Protein AF-A0AAW1PRK7-F1 (afdb_monomer_lite)

Organism: NCBI:txid706552

Radius of gyration: 29.41 Å; chains: 1; bounding box: 76×99×64 Å

pLDDT: mean 72.57, std 21.85, range [32.75, 97.44]

Sequence (236 aa):
MSVPDSSTTAESPCSPSAYTSQPATDTATNQDTVPRRQTRLQKRLLDSLGTSTSSGTAPAAKQSKRVPRGTDTLQLSLVLHWHSNTGKVQVEQVQLKPIRDLTQLQGLSRKLVERAFPPSDRPEYLTSDAFCKYTPTREVMSLPNDLICTHFRLILTTEDGWEYAILERHIAGPPSDDQHNMLVTLIEFESTALMIGHLGVRISMVLYPLVSVSKVFLEDVAQRLKSDPEGFRGIL

Structure (mmCIF, N/CA/C/O backbone):
data_AF-A0AAW1PRK7-F1
#
_entry.id   AF-A0AAW1PRK7-F1
#
loop_
_atom_site.group_PDB
_atom_site.id
_atom_site.type_symbol
_atom_site.label_atom_id
_atom_site.label_alt_id
_atom_site.label_comp_id
_atom_site.label_asym_id
_atom_site.label_entity_id
_atom_site.label_seq_id
_atom_site.pdbx_PDB_ins_code
_atom_site.Cartn_x
_atom_site.Cartn_y
_atom_site.Cartn_z
_atom_site.occupancy
_atom_site.B_iso_or_equiv
_atom_site.auth_seq_id
_atom_site.auth_comp_id
_atom_site.auth_asym_id
_atom_site.auth_atom_id
_atom_site.pdbx_PDB_model_num
ATOM 1 N N . MET A 1 1 ? 41.848 -52.555 5.048 1.00 50.19 1 MET A N 1
ATOM 2 C CA . MET A 1 1 ? 42.085 -52.555 3.591 1.00 50.19 1 MET A CA 1
ATOM 3 C C . MET A 1 1 ? 42.629 -51.191 3.222 1.00 50.19 1 MET A C 1
ATOM 5 O O . MET A 1 1 ? 42.101 -50.193 3.689 1.00 50.19 1 MET A O 1
ATOM 9 N N . SER A 1 2 ? 43.752 -51.201 2.520 1.00 42.00 2 SER A N 1
ATOM 10 C CA . SER A 1 2 ? 44.686 -50.096 2.303 1.00 42.00 2 SER A CA 1
ATOM 11 C C . SER A 1 2 ? 44.380 -49.345 0.992 1.00 42.00 2 SER A C 1
ATOM 13 O O . SER A 1 2 ? 44.079 -50.034 0.027 1.00 42.00 2 SER A O 1
ATOM 15 N N . VAL A 1 3 ? 44.455 -47.993 1.029 1.00 51.50 3 VAL A N 1
ATOM 16 C CA . VAL A 1 3 ? 44.998 -46.960 0.074 1.00 51.50 3 VAL A CA 1
ATOM 17 C C . VAL A 1 3 ? 44.785 -47.222 -1.455 1.00 51.50 3 VAL A C 1
ATOM 19 O O . VAL A 1 3 ? 45.020 -48.354 -1.865 1.00 51.50 3 VAL A O 1
ATOM 22 N N . PRO A 1 4 ? 44.458 -46.237 -2.348 1.00 62.78 4 PRO A N 1
ATOM 23 C CA . PRO A 1 4 ? 45.109 -44.924 -2.351 1.00 62.78 4 PRO A CA 1
ATOM 24 C C . PRO A 1 4 ? 44.386 -43.651 -2.833 1.00 62.78 4 PR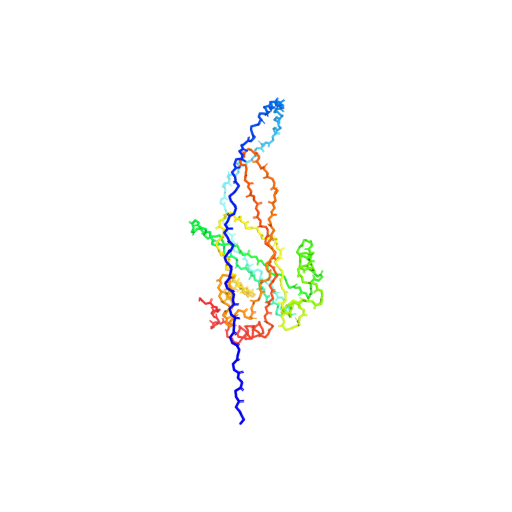O A C 1
ATOM 26 O O . PRO A 1 4 ? 43.324 -43.655 -3.449 1.00 62.78 4 PRO A O 1
ATOM 29 N N . ASP A 1 5 ? 45.103 -42.566 -2.520 1.00 51.66 5 ASP A N 1
ATOM 30 C CA . ASP A 1 5 ? 45.077 -41.199 -3.034 1.00 51.66 5 ASP A CA 1
ATOM 31 C C . ASP A 1 5 ? 44.997 -41.071 -4.561 1.00 51.66 5 ASP A C 1
ATOM 33 O O . ASP A 1 5 ? 45.540 -41.881 -5.316 1.00 51.66 5 ASP A O 1
ATOM 37 N N . SER A 1 6 ? 44.430 -39.952 -5.016 1.00 58.88 6 SER A N 1
ATOM 38 C CA . SER A 1 6 ? 44.747 -39.342 -6.311 1.00 58.88 6 SER A CA 1
ATOM 39 C C . SER A 1 6 ? 44.560 -37.826 -6.234 1.00 58.88 6 SER A C 1
ATOM 41 O O . SER A 1 6 ? 43.449 -37.301 -6.255 1.00 58.88 6 SER A O 1
ATOM 43 N N . SER A 1 7 ? 45.687 -37.133 -6.119 1.00 57.59 7 SER A N 1
ATOM 44 C CA . SER A 1 7 ? 45.901 -35.729 -6.469 1.00 57.59 7 SER A CA 1
ATOM 45 C C . SER A 1 7 ? 46.017 -35.572 -7.995 1.00 57.59 7 SER A C 1
ATOM 47 O O . SER A 1 7 ? 46.423 -36.528 -8.649 1.00 57.59 7 SER A O 1
ATOM 49 N N . THR A 1 8 ? 45.674 -34.396 -8.554 1.00 53.53 8 THR A N 1
ATOM 50 C CA . THR A 1 8 ? 46.290 -33.685 -9.720 1.00 53.53 8 THR A CA 1
ATOM 51 C C . THR A 1 8 ? 45.376 -32.491 -10.096 1.00 53.53 8 THR A C 1
ATOM 53 O O . THR A 1 8 ? 44.218 -32.701 -10.435 1.00 53.53 8 THR A O 1
ATOM 56 N N . THR A 1 9 ? 45.712 -31.237 -9.763 1.00 49.00 9 THR A N 1
ATOM 57 C CA . THR A 1 9 ? 46.418 -30.201 -10.570 1.00 49.00 9 THR A CA 1
ATOM 58 C C . THR A 1 9 ? 45.692 -29.737 -11.844 1.00 49.00 9 THR A C 1
ATOM 60 O O . THR A 1 9 ? 45.553 -30.524 -12.770 1.00 49.00 9 THR A O 1
ATOM 63 N N . ALA A 1 10 ? 45.345 -28.442 -11.932 1.00 52.03 10 ALA A N 1
ATOM 64 C CA . ALA A 1 10 ? 45.581 -27.596 -13.118 1.00 52.03 10 ALA A CA 1
ATOM 65 C C . ALA A 1 10 ? 45.138 -26.139 -12.873 1.00 52.03 10 ALA A C 1
ATOM 67 O O . ALA A 1 10 ? 43.952 -25.817 -12.853 1.00 52.03 10 ALA A O 1
ATOM 68 N N . GLU A 1 11 ? 46.125 -25.258 -12.722 1.00 44.69 11 GLU A N 1
ATOM 69 C CA . GLU A 1 11 ? 46.005 -23.816 -12.927 1.00 44.69 11 GLU A CA 1
ATOM 70 C C . GLU A 1 11 ? 45.865 -23.492 -14.427 1.00 44.69 11 GLU A C 1
ATOM 72 O O . GLU A 1 11 ? 46.463 -24.148 -15.284 1.00 44.69 11 GLU A O 1
ATOM 77 N N . SER A 1 12 ? 45.140 -22.422 -14.755 1.00 56.78 12 SER A N 1
ATOM 78 C CA . SER A 1 12 ? 45.340 -21.675 -16.003 1.00 56.78 12 SER A CA 1
ATOM 79 C C . SER A 1 12 ? 44.800 -20.246 -15.872 1.00 56.78 12 SER A C 1
ATOM 81 O O . SER A 1 12 ? 43.597 -20.069 -15.674 1.00 56.78 12 SER A O 1
ATOM 83 N N . PRO A 1 13 ? 45.663 -19.219 -15.984 1.00 56.75 13 PRO A N 1
ATOM 84 C CA . PRO A 1 13 ? 45.258 -17.822 -16.008 1.00 56.75 13 PRO A CA 1
ATOM 85 C C . PRO A 1 13 ? 45.022 -17.354 -17.454 1.00 56.75 13 PRO A C 1
ATOM 87 O O . PRO A 1 13 ? 45.872 -17.534 -18.324 1.00 56.75 13 PRO A O 1
ATOM 90 N N . CYS A 1 14 ? 43.881 -16.713 -17.715 1.00 47.97 14 CYS A N 1
ATOM 91 C CA . CYS A 1 14 ? 43.651 -15.966 -18.953 1.00 47.97 14 CYS A CA 1
ATOM 92 C C . CYS A 1 14 ? 43.922 -14.475 -18.724 1.00 47.97 14 CYS A C 1
ATOM 94 O O . CYS A 1 14 ? 43.221 -13.803 -17.969 1.00 47.97 14 CYS A O 1
ATOM 96 N N . SER A 1 15 ? 44.960 -13.989 -19.399 1.00 57.84 15 SER A N 1
ATOM 97 C CA . SER A 1 15 ? 45.359 -12.585 -19.516 1.00 57.84 15 SER A CA 1
ATOM 98 C C . SER A 1 15 ? 44.452 -11.785 -20.473 1.00 57.84 15 SER A C 1
ATOM 100 O O . SER A 1 15 ? 43.721 -12.377 -21.271 1.00 57.84 15 SER A O 1
ATOM 102 N N . PRO A 1 16 ? 44.497 -10.437 -20.415 1.00 56.78 16 PRO A N 1
ATOM 103 C CA . PRO A 1 16 ? 43.504 -9.547 -21.012 1.00 56.78 16 PRO A CA 1
ATOM 104 C C . PRO A 1 16 ? 43.859 -9.142 -22.449 1.00 56.78 16 PRO A C 1
ATOM 106 O O . PRO A 1 16 ? 45.028 -8.974 -22.791 1.00 56.78 16 PRO A O 1
ATOM 109 N N . SER A 1 17 ? 42.840 -8.909 -23.280 1.00 56.75 17 SER A N 1
ATOM 110 C CA . SER A 1 17 ? 43.001 -8.266 -24.590 1.00 56.75 17 SER A CA 1
ATOM 111 C C . SER A 1 17 ? 42.563 -6.807 -24.523 1.00 56.75 17 SER A C 1
ATOM 113 O O . SER A 1 17 ? 41.398 -6.499 -24.281 1.00 56.75 17 SER A O 1
ATOM 115 N N . ALA A 1 18 ? 43.531 -5.921 -24.743 1.00 43.59 18 ALA A N 1
ATOM 116 C CA . ALA A 1 18 ? 43.337 -4.507 -25.004 1.00 43.59 18 ALA A CA 1
ATOM 117 C C . ALA A 1 18 ? 42.766 -4.306 -26.417 1.00 43.59 18 ALA A C 1
ATOM 119 O O . ALA A 1 18 ? 43.299 -4.860 -27.377 1.00 43.59 18 ALA A O 1
ATOM 120 N N . TYR A 1 19 ? 41.729 -3.476 -26.548 1.00 53.16 19 TYR A N 1
ATOM 121 C CA . TYR A 1 19 ? 41.346 -2.878 -27.825 1.00 53.16 19 TYR A CA 1
ATOM 122 C C . TYR A 1 19 ? 41.499 -1.362 -27.743 1.00 53.16 19 TYR A C 1
ATOM 124 O O . TYR A 1 19 ? 40.943 -0.689 -26.878 1.00 53.16 19 TYR A O 1
ATOM 132 N N . THR A 1 20 ? 42.319 -0.881 -28.665 1.00 47.22 20 THR A N 1
ATOM 133 C CA . THR A 1 20 ? 42.782 0.485 -28.868 1.00 47.22 20 THR A CA 1
ATOM 134 C C . THR A 1 20 ? 42.088 1.054 -30.108 1.00 47.22 20 THR A C 1
ATOM 136 O O . THR A 1 20 ? 41.936 0.329 -31.089 1.00 47.22 20 THR A O 1
ATOM 139 N N . SER A 1 21 ? 41.790 2.362 -30.064 1.00 41.59 21 SER A N 1
ATOM 140 C CA . SER A 1 21 ? 41.544 3.281 -31.200 1.00 41.59 21 SER A CA 1
ATOM 141 C C . SER A 1 21 ? 40.190 3.198 -31.924 1.00 41.59 21 SER A C 1
ATOM 143 O O . SER A 1 21 ? 39.688 2.115 -32.168 1.00 41.59 21 SER A O 1
ATOM 145 N N . GLN A 1 22 ? 39.547 4.273 -32.400 1.00 45.19 22 GLN A N 1
ATOM 146 C CA . GLN A 1 22 ? 39.704 5.742 -32.350 1.00 45.19 22 GLN A CA 1
ATOM 147 C C . GLN A 1 22 ? 38.417 6.365 -32.996 1.00 45.19 22 GLN A C 1
ATOM 149 O O . GLN A 1 22 ? 37.517 5.601 -33.348 1.00 45.19 22 GLN A O 1
ATOM 154 N N . PRO A 1 23 ? 38.253 7.706 -33.106 1.00 55.69 23 PRO A N 1
ATOM 155 C CA . PRO A 1 23 ? 36.949 8.376 -33.141 1.00 55.69 23 PRO A CA 1
ATOM 156 C C . PRO A 1 23 ? 36.381 8.598 -34.553 1.00 55.69 23 PRO A C 1
ATOM 158 O O . PRO A 1 23 ? 37.120 8.653 -35.531 1.00 55.69 23 PRO A O 1
ATOM 161 N N . ALA A 1 24 ? 35.068 8.838 -34.627 1.00 47.81 24 ALA A N 1
ATOM 162 C CA . ALA A 1 24 ? 34.405 9.397 -35.802 1.00 47.81 24 ALA A CA 1
ATOM 163 C C . ALA A 1 24 ? 33.806 10.773 -35.464 1.00 47.81 24 ALA A C 1
ATOM 165 O O . ALA A 1 24 ? 32.876 10.894 -34.667 1.00 47.81 24 ALA A O 1
ATOM 166 N N . THR A 1 25 ? 34.378 11.810 -36.067 1.00 50.38 25 THR A N 1
ATOM 167 C CA . THR A 1 25 ? 33.728 13.089 -36.374 1.00 50.38 25 THR A CA 1
ATOM 168 C C . THR A 1 25 ? 32.736 12.891 -37.517 1.00 50.38 25 THR A C 1
ATOM 170 O O . THR A 1 25 ? 33.078 12.192 -38.462 1.00 50.38 25 THR A O 1
ATOM 173 N N . ASP A 1 26 ? 31.554 13.517 -37.454 1.00 49.09 26 ASP A N 1
ATOM 174 C CA . ASP A 1 26 ? 31.075 14.397 -38.534 1.00 49.09 26 ASP A CA 1
ATOM 175 C C . ASP A 1 26 ? 29.766 15.140 -38.190 1.00 49.09 26 ASP A C 1
ATOM 177 O O . ASP A 1 26 ? 28.700 14.576 -37.960 1.00 49.09 26 ASP A O 1
ATOM 181 N N . THR A 1 27 ? 29.929 16.459 -38.126 1.00 43.56 27 THR A N 1
ATOM 182 C CA . THR A 1 27 ? 29.101 17.577 -38.602 1.00 43.56 27 THR A CA 1
ATOM 183 C C . THR A 1 27 ? 27.753 17.275 -39.282 1.00 43.56 27 THR A C 1
ATOM 185 O O . THR A 1 27 ? 27.720 16.690 -40.358 1.00 43.56 27 THR A O 1
ATOM 188 N N . ALA A 1 28 ? 26.666 17.874 -38.774 1.00 46.56 28 ALA A N 1
ATOM 189 C CA . ALA A 1 28 ? 25.598 18.445 -39.610 1.00 46.56 28 ALA A CA 1
ATOM 190 C C . ALA A 1 28 ? 24.746 19.457 -38.819 1.00 46.56 28 ALA A C 1
ATOM 192 O O . ALA A 1 28 ? 23.915 19.106 -37.984 1.00 46.56 28 ALA A O 1
ATOM 193 N N . THR A 1 29 ? 24.969 20.736 -39.114 1.00 47.03 29 THR A N 1
ATOM 194 C CA . THR A 1 29 ? 24.177 21.887 -38.673 1.00 47.03 29 THR A CA 1
ATOM 195 C C . THR A 1 29 ? 22.929 21.992 -39.549 1.00 47.03 29 THR A C 1
ATOM 197 O O . THR A 1 29 ? 23.062 22.256 -40.739 1.00 47.03 29 THR A O 1
ATOM 200 N N . ASN A 1 30 ? 21.730 21.839 -38.984 1.00 46.25 30 ASN A N 1
ATOM 201 C CA . ASN A 1 30 ? 20.481 22.224 -39.650 1.00 46.25 30 ASN A CA 1
ATOM 202 C C . ASN A 1 30 ? 19.800 23.331 -38.841 1.00 46.25 30 ASN A C 1
ATOM 204 O O . ASN A 1 30 ? 19.309 23.110 -37.734 1.00 46.25 30 ASN A O 1
ATOM 208 N N . GLN A 1 31 ? 19.830 24.542 -39.398 1.00 44.50 31 GLN A N 1
ATOM 209 C CA . GLN A 1 31 ? 19.000 25.661 -38.977 1.00 44.50 31 GLN A CA 1
ATOM 210 C C . GLN A 1 31 ? 17.666 25.552 -39.714 1.00 44.50 31 GLN A C 1
ATOM 212 O O . GLN A 1 31 ? 17.630 25.763 -40.920 1.00 44.50 31 GLN A O 1
ATOM 217 N N . ASP A 1 32 ? 16.586 25.275 -38.987 1.00 42.91 32 ASP A N 1
ATOM 218 C CA . ASP A 1 32 ? 15.229 25.484 -39.487 1.00 42.91 32 ASP A CA 1
ATOM 219 C C . ASP A 1 32 ? 14.484 26.460 -38.573 1.00 42.91 32 ASP A C 1
ATOM 221 O O . ASP A 1 32 ? 14.100 26.176 -37.436 1.00 42.91 32 ASP A O 1
ATOM 225 N N . THR A 1 33 ? 14.325 27.668 -39.100 1.00 48.84 33 THR A N 1
ATOM 226 C CA . THR A 1 33 ? 13.505 28.760 -38.579 1.00 48.84 33 THR A CA 1
ATOM 227 C C . THR A 1 33 ? 12.024 28.454 -38.809 1.00 48.84 33 THR A C 1
ATOM 229 O O . THR A 1 33 ? 11.567 28.446 -39.949 1.00 48.84 33 THR A O 1
ATOM 232 N N . VAL A 1 34 ? 11.243 28.285 -37.736 1.00 48.38 34 VAL A N 1
ATOM 233 C CA . VAL A 1 34 ? 9.770 28.205 -37.796 1.00 48.38 34 VAL A CA 1
ATOM 234 C C . VAL A 1 34 ? 9.144 29.379 -37.020 1.00 48.38 34 VAL A C 1
ATOM 236 O O . VAL A 1 34 ? 9.574 29.676 -35.901 1.00 48.38 34 VAL A O 1
ATOM 239 N N . PRO A 1 35 ? 8.139 30.079 -37.587 1.00 47.50 35 PRO A N 1
ATOM 240 C CA . PRO A 1 35 ? 7.624 31.333 -37.049 1.00 47.50 35 PRO A CA 1
ATOM 241 C C . PRO A 1 35 ? 6.695 31.162 -35.838 1.00 47.50 35 PRO A C 1
ATOM 243 O O . PRO A 1 35 ? 5.784 30.336 -35.789 1.00 47.50 35 PRO A O 1
ATOM 246 N N . ARG A 1 36 ? 6.909 32.060 -34.875 1.00 40.12 36 ARG A N 1
ATOM 247 C CA . ARG A 1 36 ? 6.197 32.245 -33.607 1.00 40.12 36 ARG A CA 1
ATOM 248 C C . ARG A 1 36 ? 4.765 32.754 -33.843 1.00 40.12 36 ARG A C 1
ATOM 250 O O . ARG A 1 36 ? 4.560 33.948 -34.047 1.00 40.12 36 ARG A O 1
ATOM 257 N N . ARG A 1 37 ? 3.754 31.880 -33.760 1.00 39.59 37 ARG A N 1
ATOM 258 C CA . ARG A 1 37 ? 2.342 32.291 -33.613 1.00 39.59 37 ARG A CA 1
ATOM 259 C C . ARG A 1 37 ? 2.018 32.512 -32.134 1.00 39.59 37 ARG A C 1
ATOM 261 O O . ARG A 1 37 ? 1.876 31.568 -31.367 1.00 39.59 37 ARG A O 1
ATOM 268 N N . GLN A 1 38 ? 1.907 33.780 -31.743 1.00 44.75 38 GLN A N 1
ATOM 269 C CA . GLN A 1 38 ? 1.337 34.203 -30.465 1.00 44.75 38 GLN A CA 1
ATOM 270 C C . GLN A 1 38 ? -0.193 34.089 -30.520 1.00 44.75 38 GLN A C 1
ATOM 272 O O . GLN A 1 38 ? -0.847 34.872 -31.205 1.00 44.75 38 GLN A O 1
ATOM 277 N N . THR A 1 39 ? -0.779 33.173 -29.751 1.00 43.75 39 THR A N 1
ATOM 278 C CA . THR A 1 39 ? -2.206 33.223 -29.401 1.00 43.75 39 THR A CA 1
ATOM 279 C C . THR A 1 39 ? -2.374 33.716 -27.971 1.00 43.75 39 THR A C 1
ATOM 281 O O . THR A 1 39 ? -2.256 32.993 -26.990 1.00 43.75 39 THR A O 1
ATOM 284 N N . ARG A 1 40 ? -2.628 35.021 -27.929 1.00 46.31 40 ARG A N 1
ATOM 285 C CA . ARG A 1 40 ? -3.364 35.822 -26.950 1.00 46.31 40 ARG A CA 1
ATOM 286 C C . ARG A 1 40 ? -4.483 35.023 -26.263 1.00 46.31 40 ARG A C 1
ATOM 288 O O . ARG A 1 40 ? -5.385 34.583 -26.961 1.00 46.31 40 ARG A O 1
ATOM 295 N N . LEU A 1 41 ? -4.462 34.917 -24.931 1.00 38.31 41 LEU A N 1
ATOM 296 C CA . LEU A 1 41 ? -5.645 34.793 -24.059 1.00 38.31 41 LEU A CA 1
ATOM 297 C C . LEU A 1 41 ? -5.191 34.778 -22.591 1.00 38.31 41 LEU A C 1
ATOM 299 O O . LEU A 1 41 ? -4.811 33.738 -22.078 1.00 38.31 41 LEU A O 1
ATOM 303 N N . GLN A 1 42 ? -5.255 35.925 -21.915 1.00 36.50 42 GLN A N 1
ATOM 304 C CA . GLN A 1 42 ? -5.545 35.984 -20.479 1.00 36.50 42 GLN A CA 1
ATOM 305 C C . GLN A 1 42 ? -6.139 37.362 -20.174 1.00 36.50 42 GLN A C 1
ATOM 307 O O . GLN A 1 42 ? -5.465 38.390 -20.147 1.00 36.50 42 GLN A O 1
ATOM 312 N N . LYS A 1 43 ? -7.468 37.369 -20.069 1.00 38.34 43 LYS A N 1
ATOM 313 C CA . LYS A 1 43 ? -8.305 38.512 -19.725 1.00 38.34 43 LYS A CA 1
ATOM 314 C C . LYS A 1 43 ? -8.776 38.291 -18.290 1.00 38.34 43 LYS A C 1
ATOM 316 O O . LYS A 1 43 ? -9.464 37.313 -18.046 1.00 38.34 43 LYS A O 1
ATOM 321 N N . ARG A 1 44 ? -8.374 39.227 -17.422 1.00 39.25 44 ARG A N 1
ATOM 322 C CA . ARG A 1 44 ? -9.040 39.753 -16.214 1.00 39.25 44 ARG A CA 1
ATOM 323 C C . ARG A 1 44 ? -9.814 38.770 -15.329 1.00 39.25 44 ARG A C 1
ATOM 325 O O . ARG A 1 44 ? -10.830 38.246 -15.762 1.00 39.25 44 ARG A O 1
ATOM 332 N N . LEU A 1 45 ? -9.464 38.758 -14.042 1.00 33.44 45 LEU A N 1
ATOM 333 C CA . LEU A 1 45 ? -10.383 39.170 -12.969 1.00 33.44 45 LEU A CA 1
ATOM 334 C C . LEU A 1 45 ? -9.605 39.334 -11.652 1.00 33.44 45 LEU A C 1
ATOM 336 O O . LEU A 1 45 ? -9.305 38.366 -10.961 1.00 33.44 45 LEU A O 1
ATOM 340 N N . LEU A 1 46 ? -9.278 40.588 -11.347 1.00 38.62 46 LEU A N 1
ATOM 341 C CA . LEU A 1 46 ? -9.190 41.098 -9.984 1.00 38.62 46 LEU A CA 1
ATOM 342 C C . LEU A 1 46 ? -10.403 42.021 -9.782 1.00 38.62 46 LEU A C 1
ATOM 344 O O . LEU A 1 46 ? -10.917 42.566 -10.761 1.00 38.62 46 LEU A O 1
ATOM 348 N N . ASP A 1 47 ? -10.769 42.189 -8.515 1.00 32.75 47 ASP A N 1
ATOM 349 C CA . ASP A 1 47 ? -11.679 43.183 -7.930 1.00 32.75 47 ASP A CA 1
ATOM 350 C C . ASP A 1 47 ? -13.101 42.719 -7.608 1.00 32.75 47 ASP A C 1
ATOM 352 O O . ASP A 1 47 ? -14.008 42.705 -8.437 1.00 32.75 47 ASP A O 1
ATOM 356 N N . SER A 1 48 ? -13.288 42.431 -6.318 1.00 32.75 48 SER A N 1
ATOM 357 C CA . SER A 1 48 ? -14.485 42.804 -5.563 1.00 32.75 48 SER A CA 1
ATOM 358 C C . SER A 1 48 ? -14.205 42.639 -4.062 1.00 32.75 48 SER A C 1
ATOM 360 O O . SER A 1 48 ? -14.617 41.665 -3.433 1.00 32.75 48 SER A O 1
ATOM 362 N N . LEU A 1 49 ? -13.488 43.609 -3.489 1.00 37.31 49 LEU A N 1
ATOM 363 C CA . LEU A 1 49 ? -13.626 43.977 -2.079 1.00 37.31 49 LEU A CA 1
ATOM 364 C C . LEU A 1 49 ? -14.810 44.946 -1.978 1.00 37.31 49 LEU A C 1
ATOM 366 O O . LEU A 1 49 ? -14.842 45.955 -2.680 1.00 37.31 49 LEU A O 1
ATOM 370 N N . GLY A 1 50 ? -15.769 44.635 -1.111 1.00 35.19 50 GLY A N 1
ATOM 371 C CA . GLY A 1 50 ? -16.948 45.458 -0.864 1.00 35.19 50 GLY A CA 1
ATOM 372 C C . GLY A 1 50 ? -17.592 45.096 0.469 1.00 35.19 50 GLY A C 1
ATOM 373 O O . GLY A 1 50 ? -18.302 44.105 0.587 1.00 35.19 50 GLY A O 1
ATOM 374 N N . THR A 1 51 ? -17.272 45.901 1.471 1.00 43.00 51 THR A N 1
ATOM 375 C CA . THR A 1 51 ? -17.688 45.871 2.874 1.00 43.00 51 THR A CA 1
ATOM 376 C C . THR A 1 51 ? -19.174 46.200 3.049 1.00 43.00 51 THR A C 1
ATOM 378 O O . THR A 1 51 ? -19.625 47.202 2.505 1.00 43.00 51 THR A O 1
ATOM 381 N N . SER A 1 52 ? -19.892 45.477 3.917 1.00 35.91 52 SER A N 1
ATOM 382 C CA . SER A 1 52 ? -20.896 46.085 4.810 1.00 35.91 52 SER A CA 1
ATOM 383 C C . SER A 1 52 ? -21.356 45.126 5.911 1.00 35.91 52 SER A C 1
ATOM 385 O O . SER A 1 52 ? -21.842 44.026 5.660 1.00 35.91 52 SER A O 1
ATOM 387 N N . THR A 1 53 ? -21.219 45.616 7.136 1.00 41.12 53 THR A N 1
ATOM 388 C CA . THR A 1 53 ? -21.797 45.171 8.406 1.00 41.12 53 THR A CA 1
ATOM 389 C C . THR A 1 53 ? -23.310 44.950 8.359 1.00 41.12 53 THR A C 1
ATOM 391 O O . THR A 1 53 ? -24.043 45.842 7.940 1.00 41.12 53 THR A O 1
ATOM 394 N N . SER A 1 54 ? -23.790 43.845 8.937 1.00 34.31 54 SER A N 1
ATOM 395 C CA . SER A 1 54 ? -25.034 43.850 9.718 1.00 34.31 54 SER A CA 1
ATOM 396 C C . SER A 1 54 ? -25.071 42.691 10.718 1.00 34.31 54 SER A C 1
ATOM 398 O O . SER A 1 54 ? -24.565 41.597 10.489 1.00 34.31 54 SER A O 1
ATOM 400 N N . SER A 1 55 ? -25.616 43.025 11.877 1.00 37.69 55 SER A N 1
ATOM 401 C CA . SER A 1 55 ? -25.848 42.240 13.080 1.00 37.69 55 SER A CA 1
ATOM 402 C C . SER A 1 55 ? -26.903 41.145 12.915 1.00 37.69 55 SER A C 1
ATOM 404 O O . SER A 1 55 ? -27.935 41.383 12.293 1.00 37.69 55 SER A O 1
ATOM 406 N N . GLY A 1 56 ? -26.738 40.053 13.665 1.00 37.03 56 GLY A N 1
ATOM 407 C CA . GLY A 1 56 ? -27.873 39.360 14.273 1.00 37.03 56 GLY A CA 1
ATOM 408 C C . GLY A 1 56 ? -28.126 37.927 13.811 1.00 37.03 56 GLY A C 1
ATOM 409 O O . GLY A 1 56 ? -28.395 37.664 12.645 1.00 37.03 56 GLY A O 1
ATOM 410 N N . THR A 1 57 ? -28.245 37.059 14.818 1.00 38.16 57 THR A N 1
ATOM 411 C CA . THR A 1 57 ? -28.893 35.733 14.830 1.00 38.16 57 THR A CA 1
ATOM 412 C C . THR A 1 57 ? -28.012 34.528 14.489 1.00 38.16 57 THR A C 1
ATOM 414 O O . THR A 1 57 ? -27.659 34.261 13.345 1.00 38.16 57 THR A O 1
ATOM 417 N N . ALA A 1 58 ? -27.694 33.767 15.540 1.00 45.69 58 ALA A N 1
ATOM 418 C CA . ALA A 1 58 ? -27.015 32.481 15.490 1.00 45.69 58 ALA A CA 1
ATOM 419 C C . ALA A 1 58 ? -27.812 31.453 14.662 1.00 45.69 58 ALA A C 1
ATOM 421 O O . ALA A 1 58 ? -29.014 31.293 14.896 1.00 45.69 58 ALA A O 1
ATOM 422 N N . PRO A 1 59 ? -27.180 30.704 13.741 1.00 41.00 59 PRO A N 1
ATOM 423 C CA . PRO A 1 59 ? -27.843 29.589 13.093 1.00 41.00 59 PRO A CA 1
ATOM 424 C C . PRO A 1 59 ? -27.766 28.355 13.997 1.00 41.00 59 PRO A C 1
ATOM 426 O O . PRO A 1 59 ? -26.691 27.835 14.297 1.00 41.00 59 PRO A O 1
ATOM 429 N N . ALA A 1 60 ? -28.937 27.885 14.424 1.00 43.44 60 ALA A N 1
ATOM 430 C CA . ALA A 1 60 ? -29.111 26.602 15.083 1.00 43.44 60 ALA A CA 1
ATOM 431 C C . ALA A 1 60 ? -28.508 25.483 14.220 1.00 43.44 60 ALA A C 1
ATOM 433 O O . ALA A 1 60 ? -28.883 25.294 13.058 1.00 43.44 60 ALA A O 1
ATOM 434 N N . ALA A 1 61 ? -27.570 24.744 14.811 1.00 42.03 61 ALA A N 1
ATOM 435 C CA . ALA A 1 61 ? -26.955 23.572 14.220 1.00 42.03 61 ALA A CA 1
ATOM 436 C C . ALA A 1 61 ? -28.041 22.543 13.874 1.00 42.03 61 ALA A C 1
ATOM 438 O O . ALA A 1 61 ? -28.599 21.876 14.746 1.00 42.03 61 ALA A O 1
ATOM 439 N N . LYS A 1 62 ? -28.333 22.392 12.580 1.00 41.44 62 LYS A N 1
ATOM 440 C CA . LYS A 1 62 ? -29.033 21.214 12.071 1.00 41.44 62 LYS A CA 1
ATOM 441 C C . LYS A 1 62 ? -28.078 20.034 12.212 1.00 41.44 62 LYS A C 1
ATOM 443 O O . LYS A 1 62 ? -27.300 19.746 11.306 1.00 41.44 62 LYS A O 1
ATOM 448 N N . GLN A 1 63 ? -28.127 19.368 13.363 1.00 39.19 63 GLN A N 1
ATOM 449 C CA . GLN A 1 63 ? -27.560 18.037 13.529 1.00 39.19 63 GLN A CA 1
ATOM 450 C C . GLN A 1 63 ? -28.293 17.101 12.567 1.00 39.19 63 GLN A C 1
ATOM 452 O O . GLN A 1 63 ? -29.381 16.594 12.840 1.00 39.19 63 GLN A O 1
ATOM 457 N N . SER A 1 64 ? -27.698 16.921 11.391 1.00 37.91 64 SER A N 1
ATOM 458 C CA . SER A 1 64 ? -28.048 15.848 10.479 1.00 37.91 64 SER A CA 1
ATOM 459 C C . SER A 1 64 ? -27.746 14.542 11.199 1.00 37.91 64 SER A C 1
ATOM 461 O O . SER A 1 64 ? -26.588 14.150 11.330 1.00 37.91 64 SER A O 1
ATOM 463 N N . LYS A 1 65 ? -28.800 13.900 11.703 1.00 44.19 65 LYS A N 1
ATOM 464 C CA . LYS A 1 65 ? -28.773 12.587 12.344 1.00 44.19 65 LYS A CA 1
ATOM 465 C C . LYS A 1 65 ? -28.237 11.575 11.324 1.00 44.19 65 LYS A C 1
ATOM 467 O O . LYS A 1 65 ? -28.994 11.049 10.508 1.00 44.19 65 LYS A O 1
ATOM 472 N N . ARG A 1 66 ? -26.913 11.375 11.301 1.00 39.16 66 ARG A N 1
ATOM 473 C CA . ARG A 1 66 ? -26.269 10.335 10.493 1.00 39.16 66 ARG A CA 1
ATOM 474 C C . ARG A 1 66 ? -26.774 8.994 11.008 1.00 39.16 66 ARG A C 1
ATOM 476 O O . ARG A 1 66 ? -26.627 8.661 12.177 1.00 39.16 66 ARG A O 1
ATOM 483 N N . VAL A 1 67 ? -27.428 8.264 10.118 1.00 39.25 67 VAL A N 1
ATOM 484 C CA . VAL A 1 67 ? -27.795 6.867 10.325 1.00 39.25 67 VAL A CA 1
ATOM 485 C C . VAL A 1 67 ? -26.489 6.067 10.369 1.00 39.25 67 VAL A C 1
ATOM 487 O O . VAL A 1 67 ? -25.742 6.154 9.392 1.00 39.25 67 VAL A O 1
ATOM 490 N N . PRO A 1 68 ? -26.191 5.298 11.432 1.00 42.59 68 PRO A N 1
ATOM 491 C CA . PRO A 1 68 ? -25.047 4.400 11.428 1.00 42.59 68 PRO A CA 1
ATOM 492 C C . PRO A 1 68 ? -25.392 3.254 10.477 1.00 42.59 68 PRO A C 1
ATOM 494 O O . PRO A 1 68 ? -26.265 2.429 10.753 1.00 42.59 68 PRO A O 1
ATOM 497 N N . ARG A 1 69 ? -24.792 3.264 9.287 1.00 42.09 69 ARG A N 1
ATOM 498 C CA . ARG A 1 69 ? -24.938 2.172 8.327 1.00 42.09 69 ARG A CA 1
ATOM 499 C C . ARG A 1 69 ? -23.753 1.247 8.508 1.00 42.09 69 ARG A C 1
ATOM 501 O O . ARG A 1 69 ? -22.646 1.571 8.102 1.00 42.09 69 ARG A O 1
ATOM 508 N N . GLY A 1 70 ? -24.045 0.118 9.144 1.00 43.34 70 GLY A N 1
ATOM 509 C CA . GLY A 1 70 ? -23.120 -0.975 9.364 1.00 43.34 70 GLY A CA 1
ATOM 510 C C . GLY A 1 70 ? -22.428 -1.403 8.079 1.00 43.34 70 GLY A C 1
ATOM 511 O O . GLY A 1 70 ? -23.073 -1.810 7.119 1.00 43.34 70 GLY A O 1
ATOM 512 N N . THR A 1 71 ? -21.115 -1.253 8.113 1.00 41.75 71 THR A N 1
ATOM 513 C CA . THR A 1 71 ? -20.057 -2.177 7.702 1.00 41.75 71 THR A CA 1
ATOM 514 C C . THR A 1 71 ? -18.808 -1.383 8.039 1.00 41.75 71 THR A C 1
ATOM 516 O O . THR A 1 71 ? -18.483 -0.465 7.285 1.00 41.75 71 THR A O 1
ATOM 519 N N . ASP A 1 72 ? -18.193 -1.661 9.194 1.00 62.78 72 ASP A N 1
ATOM 520 C CA . ASP A 1 72 ? -17.009 -0.965 9.725 1.00 62.78 72 ASP A CA 1
ATOM 521 C C . ASP A 1 72 ? -15.833 -1.127 8.759 1.00 62.78 72 ASP A C 1
ATOM 523 O O . ASP A 1 72 ? -14.958 -1.980 8.911 1.00 62.78 72 ASP A O 1
ATOM 527 N N . THR A 1 73 ? -15.866 -0.364 7.678 1.00 77.62 73 THR A N 1
ATOM 528 C CA . THR A 1 73 ? -14.887 -0.456 6.613 1.00 77.62 73 THR A CA 1
ATOM 529 C C . THR A 1 73 ? -13.811 0.536 6.986 1.00 77.62 73 THR A C 1
ATOM 531 O O . THR A 1 73 ? -14.015 1.741 6.863 1.00 77.62 73 THR A O 1
ATOM 534 N N . LEU A 1 74 ? -12.691 0.025 7.496 1.00 89.31 74 LEU A N 1
ATOM 535 C CA . LEU A 1 74 ? -11.533 0.837 7.846 1.00 89.31 74 LEU A CA 1
ATOM 536 C C . LEU A 1 74 ? -11.146 1.720 6.652 1.00 89.31 74 LEU A C 1
ATOM 538 O O . LEU A 1 74 ? -10.871 1.213 5.558 1.00 89.31 74 LEU A O 1
ATOM 542 N N . GLN A 1 75 ? -11.130 3.037 6.852 1.00 95.44 75 GLN A N 1
ATOM 543 C CA . GLN A 1 75 ? -10.649 3.961 5.838 1.00 95.44 75 GLN A CA 1
ATOM 544 C C . GLN A 1 75 ? -9.124 4.003 5.921 1.00 95.44 75 GLN A C 1
ATOM 546 O O . GLN A 1 75 ? -8.563 4.514 6.882 1.00 95.44 75 GLN A O 1
ATOM 551 N N . LEU A 1 76 ? -8.449 3.445 4.916 1.00 97.06 76 LEU A N 1
ATOM 552 C CA . LEU A 1 76 ? -6.989 3.370 4.893 1.00 97.06 76 LEU A CA 1
ATOM 553 C C . LEU A 1 76 ? -6.397 4.361 3.894 1.00 97.06 76 LEU A C 1
ATOM 555 O O . LEU A 1 76 ? -6.895 4.501 2.778 1.00 97.06 76 LEU A O 1
ATOM 559 N N . SER A 1 77 ? -5.296 5.005 4.253 1.00 97.44 77 SER A N 1
ATOM 560 C CA . SER A 1 77 ? -4.464 5.769 3.326 1.00 97.44 77 SER A CA 1
ATOM 561 C C . SER A 1 77 ? -3.003 5.340 3.439 1.00 97.44 77 SER A C 1
ATOM 563 O O . SER A 1 77 ? -2.585 4.752 4.433 1.00 97.44 77 SER A O 1
ATOM 565 N N . LEU A 1 78 ? -2.236 5.565 2.379 1.00 96.19 78 LEU A N 1
ATOM 566 C CA . LEU A 1 78 ? -0.812 5.270 2.319 1.00 96.19 78 LEU A CA 1
ATOM 567 C C . LEU A 1 78 ? -0.062 6.593 2.250 1.00 96.19 78 LEU A C 1
ATOM 569 O O . LEU A 1 78 ? -0.297 7.379 1.332 1.00 96.19 78 LEU A O 1
ATOM 573 N N . VAL A 1 79 ? 0.833 6.832 3.199 1.00 95.19 79 VAL A N 1
ATOM 574 C CA . VAL A 1 79 ? 1.778 7.946 3.150 1.00 95.19 79 VAL A CA 1
ATOM 575 C C . VAL A 1 79 ? 3.100 7.416 2.613 1.00 95.19 79 VAL A C 1
ATOM 577 O O . VAL A 1 79 ? 3.660 6.455 3.141 1.00 95.19 79 VAL A O 1
ATOM 580 N N . LEU A 1 80 ? 3.583 8.035 1.544 1.00 92.62 80 LEU A N 1
ATOM 581 C CA . LEU A 1 80 ? 4.852 7.751 0.898 1.00 92.62 80 LEU A CA 1
ATOM 582 C C . LEU A 1 80 ? 5.845 8.841 1.284 1.00 92.62 80 LEU A C 1
ATOM 584 O O . LEU A 1 80 ? 5.573 10.022 1.081 1.00 92.62 80 LEU A O 1
ATOM 588 N N . HIS A 1 81 ? 6.990 8.444 1.827 1.00 92.12 81 HIS A N 1
ATOM 589 C CA . HIS A 1 81 ? 8.116 9.330 2.093 1.00 92.12 81 HIS A CA 1
ATOM 590 C C . HIS A 1 81 ? 9.230 8.978 1.118 1.00 92.12 81 HIS A C 1
ATOM 592 O O . HIS A 1 81 ? 9.840 7.912 1.208 1.00 92.12 81 HIS A O 1
ATOM 598 N N . TRP A 1 82 ? 9.495 9.882 0.189 1.00 89.12 82 TRP A N 1
ATOM 599 C CA . TRP A 1 82 ? 10.566 9.764 -0.784 1.00 89.12 82 TRP A CA 1
ATOM 600 C C . TRP A 1 82 ? 11.772 10.553 -0.313 1.00 89.12 82 TRP A C 1
ATOM 602 O O . TRP A 1 82 ? 11.736 11.784 -0.251 1.00 89.12 82 TRP A O 1
ATOM 612 N N . HIS A 1 83 ? 12.843 9.843 0.014 1.00 88.50 83 HIS A N 1
ATOM 613 C CA . HIS A 1 83 ? 14.102 10.447 0.417 1.00 88.50 83 HIS A CA 1
ATOM 614 C C . HIS A 1 83 ? 14.992 10.608 -0.803 1.00 88.50 83 HIS A C 1
ATOM 616 O O . HIS A 1 83 ? 15.230 9.642 -1.525 1.00 88.50 83 HIS A O 1
ATOM 622 N N . SER A 1 84 ? 15.496 11.820 -1.013 1.00 87.44 84 SER A N 1
ATOM 623 C CA . SER A 1 84 ? 16.396 12.125 -2.121 1.00 87.44 84 SER A CA 1
ATOM 624 C C . SER A 1 84 ? 17.868 12.204 -1.697 1.00 87.44 84 SER A C 1
ATOM 626 O O . SER A 1 84 ? 18.176 12.435 -0.527 1.00 87.44 84 SER A O 1
ATOM 628 N N . ASN A 1 85 ? 18.787 12.098 -2.656 1.00 85.75 85 ASN A N 1
ATOM 629 C CA . ASN A 1 85 ? 20.230 12.278 -2.475 1.00 85.75 85 ASN A CA 1
ATOM 630 C C . ASN A 1 85 ? 20.619 13.692 -2.024 1.00 85.75 85 ASN A C 1
ATOM 632 O O . ASN A 1 85 ? 21.647 13.871 -1.378 1.00 85.75 85 ASN A O 1
ATOM 636 N N . THR A 1 86 ? 19.757 14.679 -2.275 1.00 87.75 86 THR A N 1
ATOM 637 C CA . THR A 1 86 ? 19.910 16.055 -1.791 1.00 87.75 86 THR A CA 1
ATOM 638 C C . THR A 1 86 ? 19.514 16.216 -0.319 1.00 87.75 86 THR A C 1
ATOM 640 O O . THR A 1 86 ? 19.590 17.317 0.221 1.00 87.75 86 THR A O 1
ATOM 643 N N . GLY A 1 87 ? 19.037 15.145 0.327 1.00 87.50 87 GLY A N 1
ATOM 644 C CA . GLY A 1 87 ? 18.491 15.163 1.684 1.00 87.50 87 GLY A CA 1
ATOM 645 C C . GLY A 1 87 ? 17.052 15.682 1.773 1.00 87.50 87 GLY A C 1
ATOM 646 O O . GLY A 1 87 ? 16.466 15.671 2.854 1.00 87.50 87 GLY A O 1
ATOM 647 N N . LYS A 1 88 ? 16.443 16.117 0.659 1.00 87.56 88 LYS A N 1
ATOM 648 C CA . LYS A 1 88 ? 15.027 16.508 0.634 1.00 87.56 88 LYS A CA 1
ATOM 649 C C . LYS A 1 88 ? 14.134 15.282 0.781 1.00 87.56 88 LYS A C 1
ATOM 651 O O . LYS A 1 88 ? 14.392 14.256 0.147 1.00 87.56 88 LYS A O 1
ATOM 656 N N . VAL A 1 89 ? 13.067 15.434 1.563 1.00 90.38 89 VAL A N 1
ATOM 657 C CA . VAL A 1 89 ? 12.006 14.436 1.719 1.00 90.38 89 VAL A CA 1
ATOM 658 C C . VAL A 1 89 ? 10.735 14.980 1.084 1.00 90.38 89 VAL A C 1
ATOM 660 O O . VAL A 1 89 ? 10.257 16.046 1.472 1.00 90.38 89 VAL A O 1
ATOM 663 N N . GLN A 1 90 ? 10.195 14.259 0.107 1.00 89.75 90 GLN A N 1
ATOM 664 C CA . GLN A 1 90 ? 8.871 14.529 -0.442 1.00 89.75 90 GLN A CA 1
ATOM 665 C C . GLN A 1 90 ? 7.879 13.562 0.196 1.00 89.75 90 GLN A C 1
ATOM 667 O O . GLN A 1 90 ? 8.120 12.358 0.230 1.00 89.75 90 GLN A O 1
ATOM 672 N N . VAL A 1 91 ? 6.777 14.100 0.714 1.00 92.00 91 VAL A N 1
ATOM 673 C CA . VAL A 1 91 ? 5.727 13.314 1.362 1.00 92.00 91 VAL A CA 1
ATOM 674 C C . VAL A 1 91 ? 4.456 13.414 0.535 1.00 92.00 91 VAL A C 1
ATOM 676 O O . VAL A 1 91 ? 4.011 14.516 0.212 1.00 92.00 91 VAL A O 1
ATOM 679 N N . GLU A 1 92 ? 3.865 12.271 0.207 1.00 92.12 92 GLU A N 1
ATOM 680 C CA . GLU A 1 92 ? 2.570 12.201 -0.461 1.00 92.12 92 GLU A CA 1
ATOM 681 C C . GLU A 1 92 ? 1.651 11.215 0.260 1.00 92.12 92 GLU A C 1
ATOM 683 O O . GLU A 1 92 ? 2.024 10.073 0.500 1.00 92.12 92 GLU A O 1
ATOM 688 N N . GLN A 1 93 ? 0.431 11.643 0.584 1.00 94.81 93 GLN A N 1
ATOM 689 C CA . GLN A 1 93 ? -0.609 10.774 1.131 1.00 94.81 93 GLN A CA 1
ATOM 690 C C . GLN A 1 93 ? -1.639 10.456 0.051 1.00 94.81 93 GLN A C 1
ATOM 692 O O . GLN A 1 93 ? -2.129 11.355 -0.644 1.00 94.81 93 GLN A O 1
ATOM 697 N N . VAL A 1 94 ? -1.993 9.181 -0.086 1.00 95.12 94 VAL A N 1
ATOM 698 C CA . VAL A 1 94 ? -3.003 8.716 -1.039 1.00 95.12 94 VAL A CA 1
ATOM 699 C C . VAL A 1 94 ? -4.033 7.825 -0.372 1.00 95.12 94 VAL A C 1
ATOM 701 O O . VAL A 1 94 ? -3.709 6.917 0.389 1.00 95.12 94 VAL A O 1
ATOM 704 N N . GLN A 1 95 ? -5.304 8.075 -0.677 1.00 96.62 95 GLN A N 1
ATOM 705 C CA . GLN A 1 95 ? -6.394 7.238 -0.198 1.00 96.62 95 GLN A CA 1
ATOM 706 C C . GLN A 1 95 ? -6.309 5.863 -0.865 1.00 96.62 95 GLN A C 1
ATOM 708 O O . GLN A 1 95 ? -6.123 5.762 -2.080 1.00 96.62 95 GLN A O 1
ATOM 713 N N . LEU A 1 96 ? -6.482 4.808 -0.075 1.00 96.31 96 LEU A N 1
ATOM 714 C CA . LEU A 1 96 ? -6.536 3.445 -0.572 1.00 96.31 96 LEU A CA 1
ATOM 715 C C . LEU A 1 96 ? -7.985 3.019 -0.805 1.00 96.31 96 LEU A C 1
ATOM 717 O O . LEU A 1 96 ? -8.893 3.357 -0.039 1.00 96.31 96 LEU A O 1
ATOM 721 N N . LYS A 1 97 ? -8.188 2.251 -1.873 1.00 95.44 97 LYS A N 1
ATOM 722 C CA . LYS A 1 97 ? -9.443 1.585 -2.209 1.00 95.44 97 LYS A CA 1
ATOM 723 C C . LYS A 1 97 ? -9.240 0.070 -2.144 1.00 95.44 97 LYS A C 1
ATOM 725 O O . LYS A 1 97 ? -8.299 -0.424 -2.771 1.00 95.44 97 LYS A O 1
ATOM 730 N N . PRO A 1 98 ? -10.114 -0.672 -1.443 1.00 96.00 98 PRO A N 1
ATOM 731 C CA . PRO A 1 98 ? -10.029 -2.123 -1.407 1.00 96.00 98 PRO A CA 1
ATOM 732 C C . PRO A 1 98 ? -10.315 -2.717 -2.788 1.00 96.00 98 PRO A C 1
ATOM 734 O O . PRO A 1 98 ? -11.209 -2.255 -3.507 1.00 96.00 98 PRO A O 1
ATOM 737 N N . ILE A 1 99 ? -9.578 -3.768 -3.127 1.00 95.50 99 ILE A N 1
ATOM 738 C CA . ILE A 1 99 ? -9.824 -4.614 -4.291 1.00 95.50 99 ILE A CA 1
ATOM 739 C C . ILE A 1 99 ? -9.964 -6.067 -3.840 1.00 95.50 99 ILE A C 1
ATOM 741 O O . ILE A 1 99 ? -9.286 -6.513 -2.917 1.00 95.50 99 ILE A O 1
ATOM 745 N N . ARG A 1 100 ? -10.867 -6.811 -4.478 1.00 92.69 100 ARG A N 1
ATOM 746 C CA . ARG A 1 100 ? -11.070 -8.239 -4.174 1.00 92.69 100 ARG A CA 1
ATOM 747 C C . ARG A 1 100 ? -9.992 -9.104 -4.809 1.00 92.69 100 ARG A C 1
ATOM 749 O O . ARG A 1 100 ? -9.487 -10.031 -4.191 1.00 92.69 100 ARG A O 1
ATOM 756 N N . ASP A 1 101 ? -9.631 -8.763 -6.037 1.00 92.81 101 ASP A N 1
ATOM 757 C CA . ASP A 1 101 ? -8.693 -9.509 -6.857 1.00 92.81 101 ASP A CA 1
ATOM 758 C C . ASP A 1 101 ? -7.960 -8.568 -7.826 1.00 92.81 101 ASP A C 1
ATOM 760 O O . ASP A 1 101 ? -8.317 -7.396 -7.997 1.00 92.81 101 ASP A O 1
ATOM 764 N N . LEU A 1 102 ? -6.930 -9.098 -8.484 1.00 92.44 102 LEU A N 1
ATOM 765 C CA . LEU A 1 102 ? -6.095 -8.347 -9.424 1.00 92.44 102 LEU A CA 1
ATOM 766 C C . LEU A 1 102 ? -6.847 -7.887 -10.682 1.00 92.44 102 LEU A C 1
ATOM 768 O O . LEU A 1 102 ? -6.382 -6.979 -11.369 1.00 92.44 102 LEU A O 1
ATOM 772 N N . THR A 1 103 ? -8.006 -8.469 -11.002 1.00 92.88 103 THR A N 1
ATOM 773 C CA . THR A 1 103 ? -8.788 -8.066 -12.180 1.00 92.88 103 THR A CA 1
ATOM 774 C C . THR A 1 103 ? -9.446 -6.699 -11.995 1.00 92.88 103 THR A C 1
ATOM 776 O O . THR A 1 103 ? -9.735 -6.028 -12.989 1.00 92.88 103 THR A O 1
ATOM 779 N N . GLN A 1 104 ? -9.622 -6.266 -10.739 1.00 94.56 104 GLN A N 1
ATOM 780 C CA . GLN A 1 104 ? -10.137 -4.944 -10.374 1.00 94.56 104 GLN A CA 1
ATOM 781 C C . GLN A 1 104 ? -9.096 -3.823 -10.495 1.00 94.56 104 GLN A C 1
ATOM 783 O O . GLN A 1 104 ? -9.468 -2.648 -10.437 1.00 94.56 104 GLN A O 1
ATOM 788 N N . LEU A 1 105 ? -7.814 -4.160 -10.682 1.00 91.81 105 LEU A N 1
ATOM 789 C CA . LEU A 1 105 ? -6.804 -3.178 -11.064 1.00 91.81 105 LEU A CA 1
ATOM 790 C C . LEU A 1 105 ? -7.153 -2.596 -12.440 1.00 91.81 105 LEU A C 1
ATOM 792 O O . LEU A 1 105 ? -7.611 -3.303 -13.340 1.00 91.81 105 LEU A O 1
ATOM 796 N N . GLN A 1 106 ? -6.930 -1.297 -12.613 1.00 86.31 106 GLN A N 1
ATOM 797 C CA . GLN A 1 106 ? -7.271 -0.582 -13.841 1.00 86.31 106 GLN A CA 1
ATOM 798 C C . GLN A 1 106 ? -6.024 -0.135 -14.602 1.00 86.31 106 GLN A C 1
ATOM 800 O O . GLN A 1 106 ? -4.964 0.091 -14.026 1.00 86.31 106 GLN A O 1
ATOM 805 N N . GLY A 1 107 ? -6.168 0.028 -15.918 1.00 85.50 107 GLY A N 1
ATOM 806 C CA . GLY A 1 107 ? -5.147 0.651 -16.754 1.00 85.50 107 GLY A CA 1
ATOM 807 C C . GLY A 1 107 ? -3.845 -0.146 -16.840 1.00 85.50 107 GLY A C 1
ATOM 808 O O . GLY A 1 107 ? -3.843 -1.342 -17.144 1.00 85.50 107 GLY A O 1
ATOM 809 N N . LEU A 1 108 ? -2.727 0.556 -16.651 1.00 82.81 108 LEU A N 1
ATOM 810 C CA . LEU A 1 108 ? -1.383 0.017 -16.837 1.00 82.81 108 LEU A CA 1
ATOM 811 C C . LEU A 1 108 ? -0.950 -0.900 -15.684 1.00 82.81 108 LEU A C 1
ATOM 813 O O . LEU A 1 108 ? -0.302 -1.914 -15.937 1.00 82.81 108 LEU A O 1
ATOM 817 N N . SER A 1 109 ? -1.357 -0.602 -14.446 1.00 85.88 109 SER A N 1
ATOM 818 C CA . SER A 1 109 ? -0.958 -1.372 -13.261 1.00 85.88 109 SER A CA 1
ATOM 819 C C . SER A 1 109 ? -1.363 -2.841 -13.373 1.00 85.88 109 SER A C 1
ATOM 821 O O . SER A 1 109 ? -0.527 -3.719 -13.188 1.00 85.88 109 SER A O 1
ATOM 823 N N . ARG A 1 110 ? -2.601 -3.124 -13.799 1.00 90.44 110 ARG A N 1
ATOM 824 C CA . ARG A 1 110 ? -3.079 -4.495 -14.031 1.00 90.44 110 ARG A CA 1
ATOM 825 C C . ARG A 1 110 ? -2.181 -5.264 -14.996 1.00 90.44 110 ARG A C 1
ATOM 827 O O . ARG A 1 110 ? -1.753 -6.369 -14.684 1.00 90.44 110 ARG A O 1
ATOM 834 N N . LYS A 1 111 ? -1.880 -4.667 -16.153 1.00 88.88 111 LYS A N 1
ATOM 835 C CA . LYS A 1 111 ? -1.053 -5.299 -17.193 1.00 88.88 111 LYS A CA 1
ATOM 836 C C . LYS A 1 111 ? 0.358 -5.585 -16.690 1.00 88.88 111 LYS A C 1
ATOM 838 O O . LYS A 1 111 ? 0.931 -6.616 -17.030 1.00 88.88 111 LYS A O 1
AT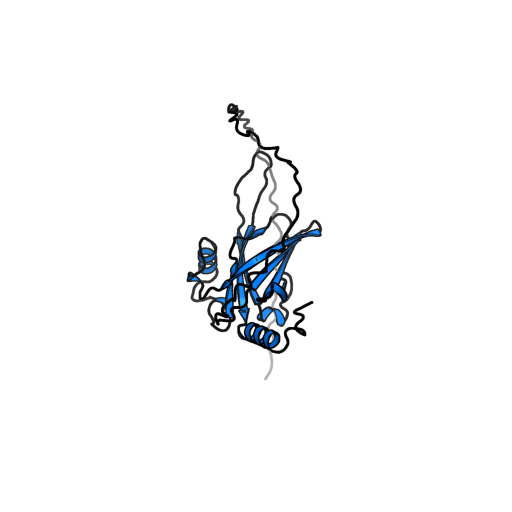OM 843 N N . LEU A 1 112 ? 0.912 -4.673 -15.894 1.00 87.56 112 LEU A N 1
ATOM 844 C CA . LEU A 1 112 ? 2.248 -4.821 -15.328 1.00 87.56 112 LEU A CA 1
ATOM 845 C C . LEU A 1 112 ? 2.283 -5.908 -14.248 1.00 87.56 112 LEU A C 1
ATOM 847 O O . LEU A 1 112 ? 3.161 -6.762 -14.312 1.00 87.56 112 LEU A O 1
ATOM 851 N N . VAL A 1 113 ? 1.296 -5.967 -13.345 1.00 89.81 113 VAL A N 1
ATOM 852 C CA . VAL A 1 113 ? 1.187 -7.060 -12.358 1.00 89.81 113 VAL A CA 1
ATOM 853 C C . VAL A 1 113 ? 0.983 -8.410 -13.042 1.00 89.81 113 VAL A C 1
ATOM 855 O O . VAL A 1 113 ? 1.667 -9.368 -12.703 1.00 89.81 113 VAL A O 1
ATOM 858 N N . GLU A 1 114 ? 0.077 -8.507 -14.018 1.00 91.25 114 GLU A N 1
ATOM 859 C CA . GLU A 1 114 ? -0.189 -9.762 -14.737 1.00 91.25 114 GLU A CA 1
ATOM 860 C C . GLU A 1 114 ? 1.041 -10.268 -15.503 1.00 91.25 114 GLU A C 1
ATOM 862 O O . GLU A 1 114 ? 1.236 -11.479 -15.608 1.00 91.25 114 GLU A O 1
ATOM 867 N N . ARG A 1 115 ? 1.877 -9.353 -16.010 1.00 90.31 115 ARG A N 1
ATOM 868 C CA . ARG A 1 115 ? 3.133 -9.686 -16.689 1.00 90.31 115 ARG A CA 1
ATOM 869 C C . ARG A 1 115 ? 4.247 -10.069 -15.715 1.00 90.31 115 ARG A C 1
ATOM 871 O O . ARG A 1 115 ? 5.010 -10.975 -16.028 1.00 90.31 115 ARG A O 1
ATOM 878 N N . ALA A 1 116 ? 4.362 -9.369 -14.588 1.00 89.12 116 ALA A N 1
ATOM 879 C CA . ALA A 1 116 ? 5.380 -9.637 -13.574 1.00 89.12 116 ALA A CA 1
ATOM 880 C C . ALA A 1 116 ? 5.091 -10.928 -12.794 1.00 89.12 116 ALA A C 1
ATOM 882 O O . ALA A 1 116 ? 6.020 -11.654 -12.460 1.00 89.12 116 ALA A O 1
ATOM 883 N N . PHE A 1 117 ? 3.811 -11.229 -12.549 1.00 90.94 117 PHE A N 1
ATOM 884 C CA . PHE A 1 117 ? 3.358 -12.385 -11.776 1.00 90.94 117 PHE A CA 1
ATOM 885 C C . PHE A 1 117 ? 2.309 -13.191 -12.564 1.00 90.94 117 PHE A C 1
ATOM 887 O O . PHE A 1 117 ? 1.088 -13.016 -12.377 1.00 90.94 117 PHE A O 1
ATOM 894 N N . PRO A 1 118 ? 2.764 -14.088 -13.462 1.00 92.00 118 PRO A N 1
ATOM 895 C CA . PRO A 1 118 ? 1.893 -15.021 -14.165 1.00 92.00 118 PRO A CA 1
ATOM 896 C C . PRO A 1 118 ? 1.080 -15.865 -13.174 1.00 92.00 118 PRO A C 1
ATOM 898 O O . PRO A 1 118 ? 1.584 -16.156 -12.094 1.00 92.00 118 PRO A O 1
ATOM 901 N N . PRO A 1 119 ? -0.146 -16.317 -13.510 1.00 93.12 119 PRO A N 1
ATOM 902 C CA . PRO A 1 119 ? -1.021 -17.024 -12.567 1.00 93.12 119 PRO A CA 1
ATOM 903 C C . PRO A 1 119 ? -0.384 -18.208 -11.826 1.00 93.12 119 PRO A C 1
ATOM 905 O O . PRO A 1 119 ? -0.734 -18.447 -10.676 1.00 93.12 119 PRO A O 1
ATOM 908 N N . SER A 1 120 ? 0.543 -18.925 -12.466 1.00 93.56 120 SER A N 1
ATOM 909 C CA . SER A 1 120 ? 1.260 -20.068 -11.890 1.00 93.56 120 SER A CA 1
ATOM 910 C C . SER A 1 120 ? 2.302 -19.698 -10.833 1.00 93.56 120 SER A C 1
ATOM 912 O O . SER A 1 120 ? 2.699 -20.565 -10.066 1.00 93.56 120 SER A O 1
ATOM 914 N N . ASP A 1 121 ? 2.755 -18.444 -10.814 1.00 92.25 121 ASP A N 1
ATOM 915 C CA . ASP A 1 121 ? 3.851 -17.947 -9.973 1.00 92.25 121 ASP A CA 1
ATOM 916 C C . ASP A 1 121 ? 3.434 -16.677 -9.210 1.00 92.25 121 ASP A C 1
ATOM 918 O O . ASP A 1 121 ? 4.225 -15.779 -8.919 1.00 92.25 121 ASP A O 1
ATOM 922 N N . ARG A 1 122 ? 2.130 -16.541 -8.938 1.00 92.44 122 ARG A N 1
ATOM 923 C CA . ARG A 1 122 ? 1.635 -15.412 -8.154 1.00 92.44 122 ARG A CA 1
ATOM 924 C C . ARG A 1 122 ? 1.947 -15.632 -6.680 1.00 92.44 122 ARG A C 1
ATOM 926 O O . ARG A 1 122 ? 1.543 -16.658 -6.132 1.00 92.44 122 ARG A O 1
ATOM 933 N N . PRO A 1 123 ? 2.572 -14.651 -6.013 1.00 92.25 123 PRO A N 1
ATOM 934 C CA . PRO A 1 123 ? 2.844 -14.764 -4.597 1.00 92.25 123 PRO A CA 1
ATOM 935 C C . PRO A 1 123 ? 1.545 -14.738 -3.789 1.00 92.25 123 PRO A C 1
ATOM 937 O O . PRO A 1 123 ? 0.566 -14.086 -4.162 1.00 92.25 123 PRO A O 1
ATOM 940 N N . GLU A 1 124 ? 1.566 -15.426 -2.650 1.00 92.81 124 GLU A N 1
ATOM 941 C CA . GLU A 1 124 ? 0.385 -15.668 -1.820 1.00 92.81 124 GLU A CA 1
ATOM 942 C C . GLU A 1 124 ? -0.327 -14.376 -1.402 1.00 92.81 124 GLU A C 1
ATOM 944 O O . GLU A 1 124 ? -1.551 -14.299 -1.438 1.00 92.81 124 GLU A O 1
ATOM 949 N N . TYR A 1 125 ? 0.415 -13.314 -1.091 1.00 92.06 125 TYR A N 1
ATOM 950 C CA . TYR A 1 125 ? -0.174 -12.040 -0.677 1.00 92.06 125 TYR A CA 1
ATOM 951 C C . TYR A 1 125 ? -1.045 -11.371 -1.758 1.00 92.06 125 TYR A C 1
ATOM 953 O O . TYR A 1 125 ? -1.896 -10.540 -1.440 1.00 92.06 125 TYR A O 1
ATOM 961 N N . LEU A 1 126 ? -0.892 -11.758 -3.031 1.00 92.88 126 LEU A N 1
ATOM 962 C CA . LEU A 1 126 ? -1.718 -11.278 -4.144 1.00 92.88 126 LEU A CA 1
ATOM 963 C C . LEU A 1 126 ? -2.935 -12.158 -4.440 1.00 92.88 126 LEU A C 1
ATOM 965 O O . LEU A 1 126 ? -3.835 -11.712 -5.155 1.00 92.88 126 LEU A O 1
ATOM 969 N N . THR A 1 127 ? -2.983 -13.386 -3.928 1.00 93.31 127 THR A N 1
ATOM 970 C CA . THR A 1 127 ? -3.997 -14.390 -4.298 1.00 93.31 127 THR A CA 1
ATOM 971 C C . THR A 1 127 ? -4.795 -14.911 -3.111 1.00 93.31 127 THR A C 1
ATOM 973 O O . THR A 1 127 ? -5.985 -15.157 -3.260 1.00 93.31 127 THR A O 1
ATOM 976 N N . SER A 1 128 ? -4.176 -15.032 -1.940 1.00 94.62 128 SER A N 1
ATOM 977 C CA . SER A 1 128 ? -4.778 -15.567 -0.722 1.00 94.62 128 SER A CA 1
ATOM 978 C C . SER A 1 128 ? -5.771 -14.596 -0.089 1.00 94.62 128 SER A C 1
ATOM 980 O O . SER A 1 128 ? -5.572 -13.376 -0.093 1.00 94.62 128 SER A O 1
ATOM 982 N N . ASP A 1 129 ? -6.824 -15.149 0.508 1.00 95.00 129 ASP A N 1
ATOM 983 C CA . ASP A 1 129 ? -7.813 -14.414 1.305 1.00 95.00 129 ASP A CA 1
ATOM 984 C C . ASP A 1 129 ? -7.286 -14.031 2.699 1.00 95.00 129 ASP A C 1
ATOM 986 O O . ASP A 1 129 ? -7.931 -13.267 3.420 1.00 95.00 129 ASP A O 1
ATOM 990 N N . ALA A 1 130 ? -6.088 -14.505 3.069 1.00 95.56 130 ALA A N 1
ATOM 991 C CA . ALA A 1 130 ? -5.381 -14.071 4.274 1.00 95.56 130 ALA A CA 1
ATOM 992 C C . ALA A 1 130 ? -4.933 -12.598 4.207 1.00 95.56 130 ALA A C 1
ATOM 994 O O . ALA A 1 130 ? -4.597 -12.010 5.236 1.00 95.56 130 ALA A O 1
ATOM 995 N N . PHE A 1 131 ? -4.948 -11.992 3.012 1.00 96.06 131 PHE A N 1
ATOM 996 C CA . PHE A 1 131 ? -4.533 -10.611 2.787 1.00 96.06 131 PHE A CA 1
ATOM 997 C C . PHE A 1 131 ? -5.649 -9.764 2.169 1.00 96.06 131 PHE A C 1
ATOM 999 O O . PHE A 1 131 ? -6.203 -10.082 1.107 1.00 96.06 131 PHE A O 1
ATOM 1006 N N . CYS A 1 132 ? -5.911 -8.622 2.802 1.00 96.12 132 CYS A N 1
ATOM 1007 C CA . CYS A 1 132 ? -6.712 -7.538 2.250 1.00 96.12 132 CYS A CA 1
ATOM 1008 C C . CYS A 1 132 ? -5.869 -6.749 1.243 1.00 96.12 132 CYS A C 1
ATOM 1010 O O . CYS A 1 132 ? -4.755 -6.331 1.553 1.00 96.12 132 CYS A O 1
ATOM 1012 N N . LYS A 1 133 ? -6.398 -6.534 0.037 1.00 96.06 133 LYS A N 1
ATOM 1013 C CA . LYS A 1 133 ? -5.663 -5.927 -1.079 1.00 96.06 133 LYS A CA 1
ATOM 1014 C C . LYS A 1 133 ? -6.210 -4.536 -1.355 1.00 96.06 133 LYS A C 1
ATOM 1016 O O . LYS A 1 133 ? -7.425 -4.333 -1.379 1.00 96.06 133 LYS A O 1
ATOM 1021 N N . TYR A 1 134 ? -5.321 -3.584 -1.596 1.00 96.19 134 TYR A N 1
ATOM 1022 C CA . TYR A 1 134 ? -5.663 -2.184 -1.782 1.00 96.19 134 TYR A CA 1
ATOM 1023 C C . TYR A 1 134 ? -4.845 -1.546 -2.898 1.00 96.19 134 TYR A C 1
ATOM 1025 O O . TYR A 1 134 ? -3.648 -1.786 -3.033 1.00 96.19 134 TYR A O 1
ATOM 1033 N N . THR A 1 135 ? -5.486 -0.664 -3.655 1.00 94.69 135 THR A N 1
ATOM 1034 C CA . THR A 1 135 ? -4.833 0.195 -4.649 1.00 94.69 135 THR A CA 1
ATOM 1035 C C . THR A 1 135 ? -5.102 1.661 -4.308 1.00 94.69 135 THR A C 1
ATOM 1037 O O . THR A 1 135 ? -6.199 1.972 -3.832 1.00 94.69 135 THR A O 1
ATOM 1040 N N . PRO A 1 136 ? -4.164 2.587 -4.556 1.00 93.75 136 PRO A N 1
ATOM 1041 C CA . PRO A 1 136 ? -4.441 4.014 -4.490 1.00 93.75 136 PRO A CA 1
ATOM 1042 C C . PRO A 1 136 ? -5.624 4.412 -5.371 1.00 93.75 136 PRO A C 1
ATOM 1044 O O . PRO A 1 136 ? -5.834 3.852 -6.450 1.00 93.75 136 PRO A O 1
ATOM 1047 N N . THR A 1 137 ? -6.387 5.406 -4.922 1.00 92.75 137 THR A N 1
ATOM 1048 C CA . THR A 1 137 ? -7.491 6.001 -5.692 1.00 92.75 137 THR A CA 1
ATOM 1049 C C . THR A 1 137 ? -7.015 6.935 -6.800 1.00 92.75 137 THR A C 1
ATOM 1051 O O . THR A 1 137 ? -7.781 7.222 -7.719 1.00 92.75 137 THR A O 1
ATOM 1054 N N . ARG A 1 138 ? -5.769 7.409 -6.716 1.00 88.38 138 ARG A N 1
ATOM 1055 C CA . ARG A 1 138 ? -5.112 8.262 -7.707 1.00 88.38 138 ARG A CA 1
ATOM 1056 C C . ARG A 1 138 ? -3.712 7.749 -8.006 1.00 88.38 138 ARG A C 1
ATOM 1058 O O . ARG A 1 138 ? -3.110 7.072 -7.176 1.00 88.38 138 ARG A O 1
ATOM 1065 N N . GLU A 1 139 ? -3.213 8.090 -9.185 1.00 81.88 139 GLU A N 1
ATOM 1066 C CA . GLU A 1 139 ? -1.836 7.795 -9.568 1.00 81.88 139 GLU A CA 1
ATOM 1067 C C . GLU A 1 139 ? -0.864 8.602 -8.710 1.00 81.88 139 GLU A C 1
ATOM 1069 O O . GLU A 1 139 ? -1.144 9.753 -8.366 1.00 81.88 139 GLU A O 1
ATOM 1074 N N . VAL A 1 140 ? 0.264 7.983 -8.372 1.00 78.94 140 VAL A N 1
ATOM 1075 C CA . VAL A 1 140 ? 1.307 8.582 -7.544 1.00 78.94 140 VAL A CA 1
ATOM 1076 C C . VAL A 1 140 ? 2.523 8.830 -8.425 1.00 78.94 140 VAL A C 1
ATOM 1078 O O . VAL A 1 140 ? 2.995 7.916 -9.103 1.00 78.94 140 VAL A O 1
ATOM 1081 N N . MET A 1 141 ? 3.019 10.065 -8.446 1.00 73.31 141 MET A N 1
ATOM 1082 C CA . MET A 1 141 ? 4.150 10.459 -9.286 1.00 73.31 141 MET A CA 1
ATOM 1083 C C . MET A 1 141 ? 5.307 10.924 -8.420 1.00 73.31 141 MET A C 1
ATOM 1085 O O . MET A 1 141 ? 5.206 11.920 -7.708 1.00 73.31 141 MET A O 1
ATOM 1089 N N . SER A 1 142 ? 6.427 10.227 -8.540 1.00 69.44 142 SER A N 1
ATOM 1090 C CA . SER A 1 142 ? 7.687 10.627 -7.928 1.00 69.44 142 SER A CA 1
ATOM 1091 C C . SER A 1 142 ? 8.608 11.230 -8.983 1.00 69.44 142 SER A C 1
ATOM 1093 O O . SER A 1 142 ? 8.580 10.816 -10.140 1.00 69.44 142 SER A O 1
ATOM 1095 N N . LEU A 1 143 ? 9.450 12.189 -8.599 1.00 66.69 143 LEU A N 1
ATOM 1096 C CA . LEU A 1 143 ? 10.500 12.688 -9.486 1.00 66.69 143 LEU A CA 1
ATOM 1097 C C . LEU A 1 143 ? 11.744 11.788 -9.344 1.00 66.69 143 LEU A C 1
ATOM 1099 O O . LEU A 1 143 ? 12.210 11.577 -8.226 1.00 66.69 143 LEU A O 1
ATOM 1103 N N . PRO A 1 144 ? 12.285 11.254 -10.450 1.00 57.88 144 PRO A N 1
ATOM 1104 C CA . PRO A 1 144 ? 13.129 10.052 -10.437 1.00 57.88 144 PRO A CA 1
ATOM 1105 C C . PRO A 1 144 ? 14.579 10.300 -10.036 1.00 57.88 144 PRO A C 1
ATOM 1107 O O . PRO A 1 144 ? 15.224 9.403 -9.509 1.00 57.88 144 PRO A O 1
ATOM 1110 N N . ASN A 1 145 ? 15.133 11.474 -10.347 1.00 64.94 145 ASN A N 1
ATOM 1111 C CA . ASN A 1 145 ? 16.579 11.545 -10.579 1.00 64.94 145 ASN A CA 1
ATOM 1112 C C . ASN A 1 145 ? 17.421 11.462 -9.302 1.00 64.94 145 ASN A C 1
ATOM 1114 O O . ASN A 1 145 ? 18.630 11.293 -9.403 1.00 64.94 145 ASN A O 1
ATOM 1118 N N . ASP A 1 146 ? 16.787 11.516 -8.128 1.00 73.38 146 ASP A N 1
ATOM 1119 C CA . ASP A 1 146 ? 17.493 11.629 -6.861 1.00 73.38 146 ASP A CA 1
ATOM 1120 C C . ASP A 1 146 ? 16.999 10.670 -5.767 1.00 73.38 146 ASP A C 1
ATOM 1122 O O . ASP A 1 146 ? 17.453 10.803 -4.640 1.00 73.38 146 ASP A O 1
ATOM 1126 N N . LEU A 1 147 ? 16.095 9.717 -6.018 1.00 78.94 147 LEU A N 1
ATOM 1127 C CA . LEU A 1 147 ? 15.531 8.890 -4.935 1.00 78.94 147 LEU A CA 1
ATOM 1128 C C . LEU A 1 147 ? 16.531 7.864 -4.378 1.00 78.94 147 LEU A C 1
ATOM 1130 O O . LEU A 1 147 ? 17.054 7.028 -5.106 1.00 78.94 147 LEU A O 1
ATOM 1134 N N . ILE A 1 148 ? 16.752 7.904 -3.062 1.00 84.56 148 ILE A N 1
ATOM 1135 C CA . ILE A 1 148 ? 17.561 6.936 -2.306 1.00 84.56 148 ILE A CA 1
ATOM 1136 C C . ILE A 1 148 ? 16.681 5.827 -1.734 1.00 84.56 148 ILE A C 1
ATOM 1138 O O . ILE A 1 148 ? 17.016 4.649 -1.836 1.00 84.56 148 ILE A O 1
ATOM 1142 N N . CYS A 1 149 ? 15.577 6.190 -1.081 1.00 86.44 149 CYS A N 1
ATOM 1143 C CA . CYS A 1 149 ? 14.671 5.220 -0.480 1.00 86.44 149 CYS A CA 1
ATOM 1144 C C . CYS A 1 149 ? 13.232 5.734 -0.438 1.00 86.44 149 CYS A C 1
ATOM 1146 O O . CYS A 1 149 ? 12.971 6.941 -0.434 1.00 86.44 149 CYS A O 1
ATOM 1148 N N . THR A 1 150 ? 12.301 4.782 -0.377 1.00 87.38 150 THR A N 1
ATOM 1149 C CA . THR A 1 150 ? 10.879 5.049 -0.159 1.00 87.38 150 THR A CA 1
ATOM 1150 C C . THR A 1 150 ? 10.429 4.384 1.133 1.00 87.38 150 THR A C 1
ATOM 1152 O O . THR A 1 150 ? 10.641 3.178 1.314 1.00 87.38 150 THR A O 1
ATOM 1155 N N . HIS A 1 151 ? 9.811 5.158 2.025 1.00 91.38 151 HIS A N 1
ATOM 1156 C CA . HIS A 1 151 ? 9.135 4.638 3.213 1.00 91.38 151 HIS A CA 1
ATOM 1157 C C . HIS A 1 151 ? 7.625 4.725 3.028 1.00 91.38 151 HIS A C 1
ATOM 1159 O O . HIS A 1 151 ? 7.103 5.699 2.488 1.00 91.38 151 HIS A O 1
ATOM 1165 N N . PHE A 1 152 ? 6.933 3.698 3.498 1.00 93.00 152 PHE A N 1
ATOM 1166 C CA . PHE A 1 152 ? 5.490 3.571 3.418 1.00 93.00 152 PHE A CA 1
ATOM 1167 C C . PHE A 1 152 ? 4.922 3.539 4.820 1.00 93.00 152 PHE A C 1
ATOM 1169 O O . PHE A 1 152 ? 5.339 2.713 5.627 1.00 93.00 152 PHE A O 1
ATOM 1176 N N . ARG A 1 153 ? 3.937 4.388 5.090 1.00 95.12 153 ARG A N 1
ATOM 1177 C CA . ARG A 1 153 ? 3.162 4.350 6.328 1.00 95.12 153 ARG A CA 1
ATOM 1178 C C . ARG A 1 153 ? 1.701 4.127 5.998 1.00 95.12 153 ARG A C 1
ATOM 1180 O O . ARG A 1 153 ? 1.118 4.872 5.211 1.00 95.12 153 ARG A O 1
ATOM 1187 N N . LEU A 1 154 ? 1.120 3.087 6.579 1.00 96.38 154 LEU A N 1
ATOM 1188 C CA . LEU A 1 154 ? -0.305 2.821 6.481 1.00 96.38 154 LEU A CA 1
ATOM 1189 C C . LEU A 1 154 ? -1.015 3.616 7.570 1.00 96.38 154 LEU A C 1
ATOM 1191 O O . LEU A 1 154 ? -0.748 3.420 8.756 1.00 96.38 154 LEU A O 1
ATOM 1195 N N . ILE A 1 155 ? -1.913 4.498 7.155 1.00 97.19 155 ILE A N 1
ATOM 1196 C CA . ILE A 1 155 ? -2.711 5.336 8.039 1.00 97.19 155 ILE A CA 1
ATOM 1197 C C . ILE A 1 155 ? -4.138 4.804 8.062 1.00 97.19 155 ILE A C 1
ATOM 1199 O O . ILE A 1 155 ? -4.749 4.593 7.013 1.00 97.19 155 ILE A O 1
ATOM 1203 N N . LEU A 1 156 ? -4.669 4.611 9.262 1.00 96.31 156 LEU A N 1
ATOM 1204 C CA . LEU A 1 156 ? -6.076 4.354 9.515 1.00 96.31 156 LEU A CA 1
ATOM 1205 C C . LEU A 1 156 ? -6.765 5.663 9.891 1.00 96.31 156 LEU A C 1
ATOM 1207 O O . LEU A 1 156 ? -6.358 6.303 10.856 1.00 96.31 156 LEU A O 1
ATOM 1211 N N . THR A 1 157 ? -7.824 6.016 9.169 1.00 95.00 157 THR A N 1
ATOM 1212 C CA . THR A 1 157 ? -8.701 7.142 9.495 1.00 95.00 157 THR A CA 1
ATOM 1213 C C . THR A 1 157 ? -10.001 6.619 10.105 1.00 95.00 157 THR A C 1
ATOM 1215 O O . THR A 1 157 ? -10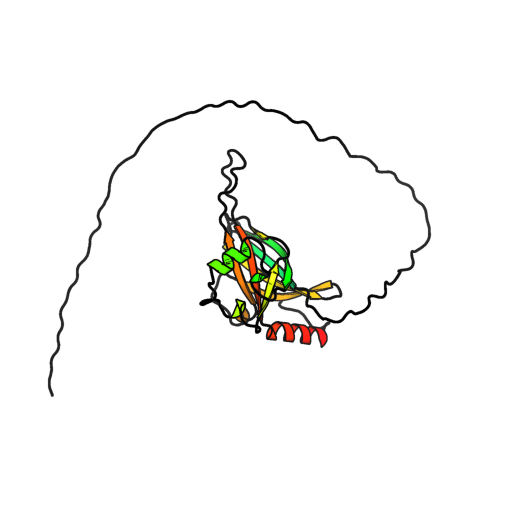.664 5.750 9.530 1.00 95.00 157 THR A O 1
ATOM 1218 N N . THR A 1 158 ? -10.368 7.129 11.275 1.00 91.50 158 THR A N 1
ATOM 1219 C CA . THR A 1 158 ? -11.601 6.773 11.990 1.00 91.50 158 THR A CA 1
ATOM 1220 C C . THR A 1 158 ? -12.777 7.654 11.564 1.00 91.50 158 THR A C 1
ATOM 1222 O O . THR A 1 158 ? -12.607 8.672 10.894 1.00 91.50 158 THR A O 1
ATOM 1225 N N . GLU A 1 159 ? -14.005 7.273 11.932 1.00 88.69 159 GLU A N 1
ATOM 1226 C CA . GLU A 1 159 ? -15.217 8.000 11.513 1.00 88.69 159 GLU A CA 1
ATOM 1227 C C . GLU A 1 159 ? -15.307 9.434 12.059 1.00 88.69 159 GLU A C 1
ATOM 1229 O O . GLU A 1 159 ? -15.938 10.299 11.446 1.00 88.69 159 GLU A O 1
ATOM 1234 N N . ASP A 1 160 ? -14.679 9.683 13.205 1.00 88.25 160 ASP A N 1
ATOM 1235 C CA . ASP A 1 160 ? -14.537 10.990 13.844 1.00 88.25 160 ASP A CA 1
ATOM 1236 C C . ASP A 1 160 ? -13.332 11.793 13.321 1.00 88.25 160 ASP A C 1
ATOM 1238 O O . ASP A 1 160 ? -13.157 12.951 13.700 1.00 88.25 160 ASP A O 1
ATOM 1242 N N . GLY A 1 161 ? -12.568 11.229 12.380 1.00 90.50 161 GLY A N 1
ATOM 1243 C CA . GLY A 1 161 ? -11.516 11.918 11.638 1.00 90.50 161 GLY A CA 1
ATOM 1244 C C . GLY A 1 161 ? -10.122 11.831 12.255 1.00 90.50 161 GLY A C 1
ATOM 1245 O O . GLY A 1 161 ? -9.227 12.521 11.768 1.00 90.50 161 GLY A O 1
ATOM 1246 N N . TRP A 1 162 ? -9.910 11.007 13.286 1.00 91.56 162 TRP A N 1
ATOM 1247 C CA . TRP A 1 162 ? -8.560 10.739 13.784 1.00 91.56 162 TRP A CA 1
ATOM 1248 C C . TRP A 1 162 ? -7.781 9.872 12.811 1.00 91.56 162 TRP A C 1
ATOM 1250 O O . TRP A 1 162 ? -8.322 8.960 12.187 1.00 91.56 162 TRP A O 1
ATOM 1260 N N . GLU A 1 163 ? -6.488 10.153 12.714 1.00 94.38 163 GLU A N 1
ATOM 1261 C CA . GLU A 1 163 ? -5.557 9.408 11.883 1.00 94.38 163 GLU A CA 1
ATOM 1262 C C . GLU A 1 163 ? -4.507 8.730 12.756 1.00 94.38 163 GLU A C 1
ATOM 1264 O O . GLU A 1 163 ? -3.862 9.366 13.590 1.00 94.38 163 GLU A O 1
ATOM 1269 N N . TYR A 1 164 ? -4.315 7.434 12.530 1.00 94.94 164 TYR A N 1
ATOM 1270 C CA . TYR A 1 164 ? -3.327 6.628 13.233 1.00 94.94 164 TYR A CA 1
ATOM 1271 C C . TYR A 1 164 ? -2.401 5.961 12.228 1.00 94.94 164 TYR A C 1
ATOM 1273 O O . TYR A 1 164 ? -2.863 5.242 11.342 1.00 94.94 164 TYR A O 1
ATOM 1281 N N . ALA A 1 165 ? -1.091 6.139 12.386 1.00 95.44 165 ALA A N 1
ATOM 1282 C CA . ALA A 1 165 ? -0.130 5.286 11.701 1.00 95.44 165 ALA A CA 1
ATOM 1283 C C . ALA A 1 165 ? -0.192 3.894 12.331 1.00 95.44 165 ALA A C 1
ATOM 1285 O O . ALA A 1 165 ? -0.027 3.759 13.537 1.00 95.44 165 ALA A O 1
ATOM 1286 N N . ILE A 1 166 ? -0.482 2.861 11.544 1.00 95.00 166 ILE A N 1
ATOM 1287 C CA . ILE A 1 166 ? -0.666 1.497 12.066 1.00 95.00 166 ILE A CA 1
ATOM 1288 C C . ILE A 1 166 ? 0.393 0.519 11.573 1.00 95.00 166 ILE A C 1
ATOM 1290 O O . ILE A 1 166 ? 0.604 -0.492 12.228 1.00 95.00 166 ILE A O 1
ATOM 1294 N N . LEU A 1 167 ? 1.063 0.811 10.456 1.00 94.19 167 LEU A N 1
ATOM 1295 C CA . LEU A 1 167 ? 2.202 0.047 9.946 1.00 94.19 167 LEU A CA 1
ATOM 1296 C C . LEU A 1 167 ? 3.186 0.987 9.259 1.00 94.19 167 LEU A C 1
ATOM 1298 O O . LEU A 1 167 ? 2.776 1.927 8.579 1.00 94.19 167 LEU A O 1
ATOM 1302 N N . GLU A 1 168 ? 4.473 0.681 9.375 1.00 92.31 168 GLU A N 1
ATOM 1303 C CA . GLU A 1 168 ? 5.540 1.315 8.608 1.00 92.31 168 GLU A CA 1
ATOM 1304 C C . GLU A 1 168 ? 6.349 0.240 7.874 1.00 92.31 168 GLU A C 1
ATOM 1306 O O . GLU A 1 168 ? 6.584 -0.852 8.393 1.00 92.31 168 GLU A O 1
ATOM 1311 N N . ARG A 1 169 ? 6.749 0.527 6.634 1.00 88.94 169 ARG A N 1
ATOM 1312 C CA . ARG A 1 169 ? 7.601 -0.346 5.828 1.00 88.94 169 ARG A CA 1
ATOM 1313 C C . ARG A 1 169 ? 8.647 0.463 5.086 1.00 88.94 169 ARG A C 1
ATOM 1315 O O . ARG A 1 169 ? 8.329 1.386 4.338 1.00 88.94 169 ARG A O 1
ATOM 1322 N N . HIS A 1 170 ? 9.886 0.017 5.213 1.00 86.56 170 HIS A N 1
ATOM 1323 C CA . HIS A 1 170 ? 11.022 0.509 4.449 1.00 86.56 170 HIS A CA 1
ATOM 1324 C C . HIS A 1 170 ? 11.355 -0.517 3.365 1.00 86.56 170 HIS A C 1
ATOM 1326 O O . HIS A 1 170 ? 11.441 -1.708 3.652 1.00 86.56 170 HIS A O 1
ATOM 1332 N N . ILE A 1 171 ? 11.521 -0.080 2.114 1.00 77.25 171 ILE A N 1
ATOM 1333 C CA . ILE A 1 171 ? 11.929 -0.988 1.022 1.00 77.25 171 ILE A CA 1
ATOM 1334 C C . ILE A 1 171 ? 13.451 -1.191 0.986 1.00 77.25 171 ILE A C 1
ATOM 1336 O O . ILE A 1 171 ? 13.931 -2.192 0.462 1.00 77.25 171 ILE A O 1
ATOM 1340 N N . ALA A 1 172 ? 14.214 -0.287 1.602 1.00 67.94 172 ALA A N 1
ATOM 1341 C CA . ALA A 1 172 ? 15.656 -0.419 1.750 1.00 67.94 172 ALA A CA 1
ATOM 1342 C C . ALA A 1 172 ? 15.996 -1.069 3.102 1.00 67.94 172 ALA A C 1
ATOM 1344 O O . ALA A 1 172 ? 15.914 -0.413 4.139 1.00 67.94 172 ALA A O 1
ATOM 1345 N N . GLY A 1 173 ? 16.373 -2.350 3.094 1.00 59.66 173 GLY A N 1
ATOM 1346 C CA . GLY A 1 173 ? 16.861 -3.062 4.280 1.00 59.66 173 GLY A CA 1
ATOM 1347 C C . GLY A 1 173 ? 16.454 -4.539 4.326 1.00 59.66 173 GLY A C 1
ATOM 1348 O O . GLY A 1 173 ? 15.613 -4.969 3.536 1.00 59.66 173 GLY A O 1
ATOM 1349 N N . PRO A 1 174 ? 17.056 -5.337 5.226 1.00 54.44 174 PRO A N 1
ATOM 1350 C CA . PRO A 1 174 ? 16.603 -6.699 5.475 1.00 54.44 174 PRO A CA 1
ATOM 1351 C C . PRO A 1 174 ? 15.158 -6.690 6.002 1.00 54.44 174 PRO A C 1
ATOM 1353 O O . PRO A 1 174 ? 14.776 -5.759 6.722 1.00 54.44 174 PRO A O 1
ATOM 1356 N N . PRO A 1 175 ? 14.344 -7.701 5.658 1.00 59.34 175 PRO A N 1
ATOM 1357 C CA . PRO A 1 175 ? 12.993 -7.781 6.173 1.00 59.34 175 PRO A CA 1
ATOM 1358 C C . PRO A 1 175 ? 12.999 -7.972 7.693 1.00 59.34 175 PRO A C 1
ATOM 1360 O O . PRO A 1 175 ? 13.626 -8.899 8.194 1.00 59.34 175 PRO A O 1
ATOM 1363 N N . SER A 1 176 ? 12.333 -7.078 8.424 1.00 65.62 176 SER A N 1
ATOM 1364 C CA . SER A 1 176 ? 11.981 -7.265 9.835 1.00 65.62 176 SER A CA 1
ATOM 1365 C C . SER A 1 176 ? 10.675 -8.055 9.956 1.00 65.62 176 SER A C 1
ATOM 1367 O O . SER A 1 176 ? 9.863 -8.037 9.032 1.00 65.62 176 SER A O 1
ATOM 1369 N N . ASP A 1 177 ? 10.450 -8.719 11.092 1.00 63.19 177 ASP A N 1
ATOM 1370 C CA . ASP A 1 177 ? 9.285 -9.598 11.300 1.00 63.19 177 ASP A CA 1
ATOM 1371 C C . ASP A 1 177 ? 7.935 -8.881 11.065 1.00 63.19 177 ASP A C 1
ATOM 1373 O O . ASP A 1 177 ? 7.013 -9.446 10.474 1.00 63.19 177 ASP A O 1
ATOM 1377 N N . ASP A 1 178 ? 7.838 -7.590 11.403 1.00 64.69 178 ASP A N 1
ATOM 1378 C CA . ASP A 1 178 ? 6.631 -6.777 11.177 1.00 64.69 178 ASP A CA 1
ATOM 1379 C C . ASP A 1 178 ? 6.329 -6.514 9.689 1.00 64.69 178 ASP A C 1
ATOM 1381 O O . ASP A 1 178 ? 5.198 -6.179 9.319 1.00 64.69 178 ASP A O 1
ATOM 1385 N N . GLN A 1 179 ? 7.306 -6.711 8.796 1.00 66.94 179 GLN A N 1
ATOM 1386 C CA . GLN A 1 179 ? 7.134 -6.501 7.354 1.00 66.94 179 GLN A CA 1
ATOM 1387 C C . GLN A 1 179 ? 6.248 -7.559 6.695 1.00 66.94 179 GLN A C 1
ATOM 1389 O O . GLN A 1 179 ? 5.872 -7.400 5.530 1.00 66.94 179 GLN A O 1
ATOM 1394 N N . HIS A 1 180 ? 5.877 -8.619 7.412 1.00 79.81 180 HIS A N 1
ATOM 1395 C CA . HIS A 1 180 ? 4.908 -9.597 6.925 1.00 79.81 180 HIS A CA 1
ATOM 1396 C C . HIS A 1 180 ? 3.459 -9.097 7.023 1.00 79.81 180 HIS A C 1
ATOM 1398 O O . HIS A 1 180 ? 2.598 -9.587 6.292 1.00 79.81 180 HIS A O 1
ATOM 1404 N N . ASN A 1 181 ? 3.185 -8.079 7.850 1.00 90.81 181 ASN A N 1
ATOM 1405 C CA . ASN A 1 181 ? 1.830 -7.552 8.030 1.00 90.81 181 ASN A CA 1
ATOM 1406 C C . ASN A 1 181 ? 1.385 -6.612 6.907 1.00 90.81 181 ASN A C 1
ATOM 1408 O O . ASN A 1 181 ? 0.187 -6.480 6.671 1.00 90.81 181 ASN A O 1
ATOM 1412 N N . MET A 1 182 ? 2.320 -5.989 6.188 1.00 93.19 182 MET A N 1
ATOM 1413 C CA . MET A 1 182 ? 2.029 -5.171 5.012 1.00 93.19 182 MET A CA 1
ATOM 1414 C C . MET A 1 182 ? 3.074 -5.415 3.943 1.00 93.19 182 MET A C 1
ATOM 1416 O O . MET A 1 182 ? 4.237 -5.101 4.153 1.00 93.19 182 MET A O 1
ATOM 1420 N N . LEU A 1 183 ? 2.647 -5.873 2.773 1.00 92.00 183 LEU A N 1
ATOM 1421 C CA . LEU A 1 183 ? 3.457 -6.062 1.577 1.00 92.00 183 LEU A CA 1
ATOM 1422 C C . LEU A 1 183 ? 3.062 -5.020 0.535 1.00 92.00 183 LEU A C 1
ATOM 1424 O O . LEU A 1 183 ? 1.882 -4.810 0.263 1.00 92.00 183 LEU A O 1
ATOM 1428 N N . VAL A 1 184 ? 4.059 -4.352 -0.037 1.00 90.56 184 VAL A N 1
ATOM 1429 C CA . VAL A 1 184 ? 3.855 -3.313 -1.048 1.00 90.56 184 VAL A CA 1
ATOM 1430 C C . VAL A 1 184 ? 4.536 -3.766 -2.330 1.00 90.56 184 VAL A C 1
ATOM 1432 O O . VAL A 1 184 ? 5.761 -3.852 -2.387 1.00 90.56 184 VAL A O 1
ATOM 1435 N N . THR A 1 185 ? 3.748 -4.067 -3.359 1.00 89.19 185 THR A N 1
ATOM 1436 C CA . THR A 1 185 ? 4.262 -4.314 -4.708 1.00 89.19 185 THR A CA 1
ATOM 1437 C C . THR A 1 185 ? 4.373 -2.982 -5.420 1.00 89.19 185 THR A C 1
ATOM 1439 O O . THR A 1 185 ? 3.360 -2.335 -5.683 1.00 89.19 185 THR A O 1
ATOM 1442 N N . LEU A 1 186 ? 5.602 -2.579 -5.728 1.00 87.06 186 LEU A N 1
ATOM 1443 C CA . LEU A 1 186 ? 5.865 -1.385 -6.511 1.00 87.06 186 LEU A CA 1
ATOM 1444 C C . LEU A 1 186 ? 5.965 -1.714 -7.986 1.00 87.06 186 LEU A C 1
ATOM 1446 O O . LEU A 1 186 ? 6.585 -2.696 -8.388 1.00 87.06 186 LEU A O 1
ATOM 1450 N N . ILE A 1 187 ? 5.349 -0.853 -8.781 1.00 80.06 187 ILE A N 1
ATOM 1451 C CA . ILE A 1 187 ? 5.467 -0.872 -10.224 1.00 80.06 187 ILE A CA 1
ATOM 1452 C C . ILE A 1 187 ? 6.058 0.468 -10.61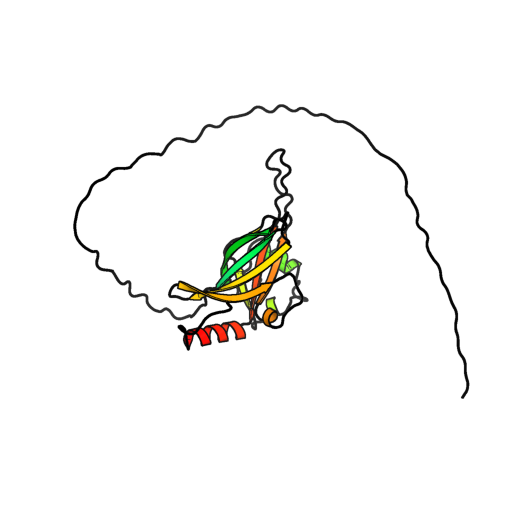3 1.00 80.06 187 ILE A C 1
ATOM 1454 O O . ILE A 1 187 ? 5.374 1.490 -10.548 1.00 80.06 187 ILE A O 1
ATOM 1458 N N . GLU A 1 188 ? 7.332 0.436 -10.970 1.00 76.94 188 GLU A N 1
ATOM 1459 C CA . GLU A 1 188 ? 8.095 1.596 -11.401 1.00 76.94 188 GLU A CA 1
ATOM 1460 C C . GLU A 1 188 ? 8.196 1.575 -12.921 1.00 76.94 188 GLU A C 1
ATOM 1462 O O . GLU A 1 188 ? 8.429 0.529 -13.535 1.00 76.94 188 GLU A O 1
ATOM 1467 N N . PHE A 1 189 ? 7.997 2.735 -13.540 1.00 71.62 189 PHE A N 1
ATOM 1468 C CA . PHE A 1 189 ? 8.223 2.886 -14.967 1.00 71.62 189 PHE A CA 1
ATOM 1469 C C . PHE A 1 189 ? 9.148 4.066 -15.229 1.00 71.62 189 PHE A C 1
ATOM 1471 O O . PHE A 1 189 ? 8.944 5.174 -14.730 1.00 71.62 189 PHE A O 1
ATOM 1478 N N . GLU A 1 190 ? 10.152 3.834 -16.059 1.00 67.56 190 GLU A N 1
ATOM 1479 C CA . GLU A 1 190 ? 10.948 4.911 -16.614 1.00 67.56 190 GLU A CA 1
ATOM 1480 C C . GLU A 1 190 ? 10.271 5.388 -17.902 1.00 67.56 190 GLU A C 1
ATOM 1482 O O . GLU A 1 190 ? 10.121 4.624 -18.858 1.00 67.56 190 GLU A O 1
ATOM 1487 N N . SER A 1 191 ? 9.813 6.642 -17.923 1.00 59.19 191 SER A N 1
ATOM 1488 C CA . SER A 1 191 ? 9.264 7.247 -19.135 1.00 59.19 191 SER A CA 1
ATOM 1489 C C . SER A 1 191 ? 10.349 8.028 -19.837 1.00 59.19 191 SER A C 1
ATOM 1491 O O . SER A 1 191 ? 10.906 8.966 -19.281 1.00 59.19 191 SER A O 1
ATOM 1493 N N . THR A 1 192 ? 10.576 7.769 -21.117 1.00 57.22 192 THR A N 1
ATOM 1494 C CA . THR A 1 192 ? 11.368 8.687 -21.950 1.00 57.22 192 THR A CA 1
ATOM 1495 C C . THR A 1 192 ? 10.512 9.847 -22.487 1.00 57.22 192 THR A C 1
ATOM 1497 O O . THR A 1 192 ? 10.759 10.356 -23.580 1.00 57.22 192 THR A O 1
ATOM 1500 N N . ALA A 1 193 ? 9.448 10.243 -21.778 1.00 50.00 193 ALA A N 1
ATOM 1501 C CA . ALA A 1 193 ? 8.433 11.135 -22.327 1.00 50.00 193 ALA A CA 1
ATOM 1502 C C . ALA A 1 193 ? 8.659 12.605 -21.945 1.00 50.00 193 ALA A C 1
ATOM 1504 O O . ALA A 1 193 ? 8.501 12.999 -20.794 1.00 50.00 193 ALA A O 1
ATOM 1505 N N . LEU A 1 194 ? 8.905 13.388 -23.004 1.00 47.50 194 LEU A N 1
ATOM 1506 C CA . LEU A 1 194 ? 8.886 14.849 -23.141 1.00 47.50 194 LEU A CA 1
ATOM 1507 C C . LEU A 1 194 ? 10.168 15.596 -22.742 1.00 47.50 194 LEU A C 1
ATOM 1509 O O . LEU A 1 194 ? 10.299 16.132 -21.647 1.00 47.50 194 LEU A O 1
ATOM 1513 N N . MET A 1 195 ? 11.035 15.808 -23.743 1.00 47.75 195 MET A N 1
ATOM 1514 C CA . MET A 1 195 ? 11.798 17.057 -23.821 1.00 47.75 195 MET A CA 1
ATOM 1515 C C . MET A 1 195 ? 10.811 18.234 -23.824 1.00 47.75 195 MET A C 1
ATOM 1517 O O . MET A 1 195 ? 10.283 18.615 -24.871 1.00 47.75 195 MET A O 1
ATOM 1521 N N . ILE A 1 196 ? 10.547 18.831 -22.664 1.00 49.59 196 ILE A N 1
ATOM 1522 C CA . ILE A 1 196 ? 9.933 20.160 -22.599 1.00 49.59 196 ILE A CA 1
ATOM 1523 C C . ILE A 1 196 ? 11.035 21.166 -22.984 1.00 49.59 196 ILE A C 1
ATOM 1525 O O . ILE A 1 196 ? 11.749 21.698 -22.138 1.00 49.59 196 ILE A O 1
ATOM 1529 N N . GLY A 1 197 ? 11.232 21.370 -24.290 1.00 56.28 197 GLY A N 1
ATOM 1530 C CA . GLY A 1 197 ? 12.242 22.281 -24.844 1.00 56.28 197 GLY A CA 1
ATOM 1531 C C . GLY A 1 197 ? 13.688 21.755 -24.809 1.00 56.28 197 GLY A C 1
ATOM 1532 O O . GLY A 1 197 ? 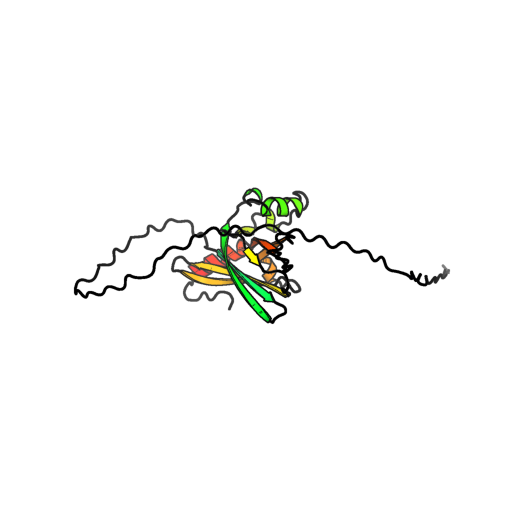13.938 20.561 -24.692 1.00 56.28 197 GLY A O 1
ATOM 1533 N N . HIS A 1 198 ? 14.657 22.669 -24.922 1.00 54.44 198 HIS A N 1
ATOM 1534 C CA . HIS A 1 198 ? 16.111 22.411 -25.012 1.00 54.44 198 HIS A CA 1
ATOM 1535 C C . HIS A 1 198 ? 16.754 21.966 -23.681 1.00 54.44 198 HIS A C 1
ATOM 1537 O O . HIS A 1 198 ? 17.969 21.816 -23.601 1.00 54.44 198 HIS A O 1
ATOM 1543 N N . LEU A 1 199 ? 15.955 21.770 -22.628 1.00 56.16 199 LEU A N 1
ATOM 1544 C CA . LEU A 1 199 ? 16.428 21.532 -21.261 1.00 56.16 199 LEU A CA 1
ATOM 1545 C C . LEU A 1 199 ? 16.671 20.055 -20.922 1.00 56.16 199 LEU A C 1
ATOM 1547 O O . LEU A 1 199 ? 17.108 19.771 -19.813 1.00 56.16 199 LEU A O 1
ATOM 1551 N N . GLY A 1 200 ? 16.409 19.118 -21.842 1.00 53.66 200 GLY A N 1
ATOM 1552 C CA . GLY A 1 200 ? 16.806 17.712 -21.680 1.00 53.66 200 GLY A CA 1
ATOM 1553 C C . GLY A 1 200 ? 16.321 17.049 -20.382 1.00 53.66 200 GLY A C 1
ATOM 1554 O O . GLY A 1 200 ? 16.982 16.143 -19.879 1.00 53.66 200 GLY A O 1
ATOM 1555 N N . VAL A 1 201 ? 15.201 17.505 -19.809 1.00 52.31 201 VAL A N 1
ATOM 1556 C CA . VAL A 1 201 ? 14.717 16.995 -18.522 1.00 52.31 201 VAL A CA 1
ATOM 1557 C C . VAL A 1 201 ? 14.079 15.629 -18.742 1.00 52.31 201 VAL A C 1
ATOM 1559 O O . VAL A 1 201 ? 13.019 15.517 -19.353 1.00 52.31 201 VAL A O 1
ATOM 1562 N N . ARG A 1 202 ? 14.738 14.584 -18.237 1.00 54.59 202 ARG A N 1
ATOM 1563 C CA . ARG A 1 202 ? 14.156 13.248 -18.107 1.00 54.59 202 ARG A CA 1
ATOM 1564 C C . ARG A 1 202 ? 13.284 13.225 -16.856 1.00 54.59 202 ARG A C 1
ATOM 1566 O O . ARG A 1 202 ? 13.790 13.431 -15.753 1.00 54.59 202 ARG A O 1
ATOM 1573 N N . ILE A 1 203 ? 11.985 13.017 -17.045 1.00 53.09 203 ILE A N 1
ATOM 1574 C CA . ILE A 1 203 ? 11.010 12.820 -15.971 1.00 53.09 203 ILE A CA 1
ATOM 1575 C C . ILE A 1 203 ? 10.529 11.375 -16.073 1.00 53.09 203 ILE A C 1
ATOM 1577 O O . ILE A 1 203 ? 10.028 10.959 -17.111 1.00 53.09 203 ILE A O 1
ATOM 1581 N N . SER A 1 204 ? 10.672 10.628 -14.991 1.00 55.00 204 SER A N 1
ATOM 1582 C CA . SER A 1 204 ? 10.417 9.193 -14.910 1.00 55.00 204 SER A CA 1
ATOM 1583 C C . SER A 1 204 ? 9.836 8.848 -13.547 1.00 55.00 204 SER A C 1
ATOM 1585 O O . SER A 1 204 ? 10.107 9.524 -12.569 1.00 55.00 204 SER A O 1
ATOM 1587 N N . MET A 1 205 ? 9.081 7.759 -13.493 1.00 63.06 205 MET A N 1
ATOM 1588 C CA . MET A 1 205 ? 8.491 7.144 -12.307 1.00 63.06 205 MET A CA 1
ATOM 1589 C C . MET A 1 205 ? 7.111 7.664 -11.869 1.00 63.06 205 MET A C 1
ATOM 1591 O O . MET A 1 205 ? 6.940 8.421 -10.916 1.00 63.06 205 MET A O 1
ATOM 1595 N N . VAL A 1 206 ? 6.085 7.130 -12.540 1.00 62.62 206 VAL A N 1
ATOM 1596 C CA . VAL A 1 206 ? 4.780 6.861 -11.912 1.00 62.62 206 VAL A CA 1
ATOM 1597 C C . VAL A 1 206 ? 4.921 5.556 -11.134 1.00 62.62 206 VAL A C 1
ATOM 1599 O O . VAL A 1 206 ? 5.410 4.558 -11.669 1.00 62.62 206 VAL A O 1
ATOM 1602 N N . LEU A 1 207 ? 4.485 5.588 -9.881 1.00 71.69 207 LEU A N 1
ATOM 1603 C CA . LEU A 1 207 ? 4.450 4.454 -8.977 1.00 71.69 207 LEU A CA 1
ATOM 1604 C C . LEU A 1 207 ? 3.002 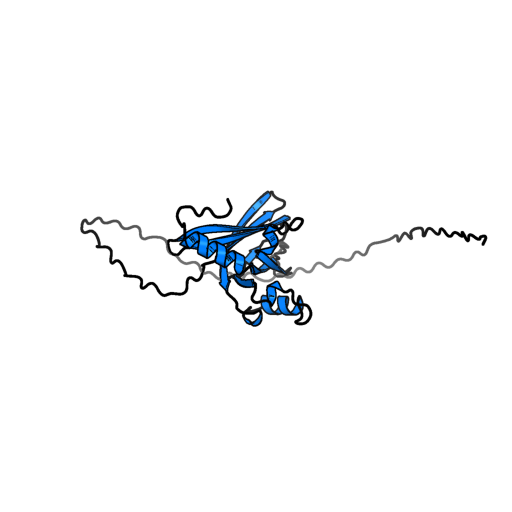3.974 -8.854 1.00 71.69 207 LEU A C 1
ATOM 1606 O O . LEU A 1 207 ? 2.121 4.740 -8.458 1.00 71.69 207 LEU A O 1
ATOM 1610 N N . TYR A 1 208 ? 2.749 2.696 -9.127 1.00 77.50 208 TYR A N 1
ATOM 1611 C CA . TYR A 1 208 ? 1.466 2.069 -8.792 1.00 77.50 208 TYR A CA 1
ATOM 1612 C C . TYR A 1 208 ? 1.669 1.061 -7.661 1.00 77.50 208 TYR A C 1
ATOM 1614 O O . TYR A 1 208 ? 1.927 -0.111 -7.943 1.00 77.50 208 TYR A O 1
ATOM 1622 N N . PRO A 1 209 ? 1.589 1.485 -6.387 1.00 85.62 209 PRO A N 1
ATOM 1623 C CA . PRO A 1 209 ? 1.697 0.547 -5.290 1.00 85.62 209 PRO A CA 1
ATOM 1624 C C . PRO A 1 209 ? 0.423 -0.300 -5.208 1.00 85.62 209 PRO A C 1
ATOM 1626 O O . PRO A 1 209 ? -0.691 0.221 -5.185 1.00 85.62 209 PRO A O 1
ATOM 1629 N N . LEU A 1 210 ? 0.592 -1.613 -5.123 1.00 93.00 210 LEU A N 1
ATOM 1630 C CA . LEU A 1 210 ? -0.440 -2.532 -4.660 1.00 93.00 210 LEU A CA 1
ATOM 1631 C C . LEU A 1 210 ? -0.093 -2.931 -3.229 1.00 93.00 210 LEU A C 1
ATOM 1633 O O . LEU A 1 210 ? 0.963 -3.509 -2.977 1.00 93.00 210 LEU A O 1
ATOM 1637 N N . VAL A 1 211 ? -0.972 -2.589 -2.292 1.00 94.81 211 VAL A N 1
ATOM 1638 C CA . VAL A 1 211 ? -0.759 -2.804 -0.860 1.00 94.81 211 VAL A CA 1
ATOM 1639 C C . VAL A 1 211 ? -1.571 -4.013 -0.422 1.00 94.81 211 VAL A C 1
ATOM 1641 O O . VAL A 1 211 ? -2.793 -4.025 -0.550 1.00 94.81 211 VAL A O 1
ATOM 1644 N N . SER A 1 212 ? -0.896 -5.031 0.092 1.00 95.62 212 SER A N 1
ATOM 1645 C CA . SER A 1 212 ? -1.511 -6.227 0.664 1.00 95.62 212 SER A CA 1
ATOM 1646 C C . SER A 1 212 ? -1.253 -6.233 2.162 1.00 95.62 212 SER A C 1
ATOM 1648 O O . SER A 1 212 ? -0.102 -6.200 2.583 1.00 95.62 212 SER A O 1
ATOM 1650 N N . VAL A 1 213 ? -2.308 -6.244 2.969 1.00 95.75 213 VAL A N 1
ATOM 1651 C CA . VAL A 1 213 ? -2.219 -6.167 4.432 1.00 95.75 213 VAL A CA 1
ATOM 1652 C C . VAL A 1 213 ? -2.801 -7.438 5.031 1.00 95.75 213 VAL A C 1
ATOM 1654 O O . VAL A 1 213 ? -3.860 -7.892 4.597 1.00 95.75 213 VAL A O 1
ATOM 1657 N N . SER A 1 214 ? -2.114 -8.011 6.017 1.00 95.69 214 SER A N 1
ATOM 1658 C CA . SER A 1 214 ? -2.591 -9.177 6.760 1.00 95.69 214 SER A CA 1
ATOM 1659 C C . SER A 1 214 ? -3.978 -8.900 7.339 1.00 95.69 214 SER A C 1
ATOM 1661 O O . SER A 1 214 ? -4.206 -7.889 8.010 1.00 95.69 214 SER A O 1
ATOM 1663 N N . LYS A 1 215 ? -4.920 -9.803 7.060 1.00 95.19 215 LYS A N 1
ATOM 1664 C CA . LYS A 1 215 ? -6.300 -9.676 7.522 1.00 95.19 215 LYS A CA 1
ATOM 1665 C C . LYS A 1 215 ? -6.386 -9.794 9.041 1.00 95.19 215 LYS A C 1
ATOM 1667 O O . LYS A 1 215 ? -7.052 -8.973 9.658 1.00 95.19 215 LYS A O 1
ATOM 1672 N N . VAL A 1 216 ? -5.651 -10.747 9.619 1.00 95.31 216 VAL A N 1
ATOM 1673 C CA . VAL A 1 216 ? -5.567 -10.954 11.075 1.00 95.31 216 VAL A CA 1
ATOM 1674 C C . VAL A 1 216 ? -5.091 -9.675 11.760 1.00 95.31 216 VAL A C 1
ATOM 1676 O O . VAL A 1 216 ? -5.728 -9.193 12.687 1.00 95.31 216 VAL A O 1
ATOM 1679 N N . PHE A 1 217 ? -4.038 -9.053 11.225 1.00 94.75 217 PHE A N 1
ATOM 1680 C CA . PHE A 1 217 ? -3.530 -7.791 11.752 1.00 94.75 217 PHE A CA 1
ATOM 1681 C C . PHE A 1 217 ? -4.580 -6.665 11.710 1.00 94.75 217 PHE A C 1
ATOM 1683 O O . PHE A 1 217 ? -4.766 -5.950 12.694 1.00 94.75 217 PHE A O 1
ATOM 1690 N N . LEU A 1 218 ? -5.281 -6.486 10.583 1.00 94.62 218 LEU A N 1
ATOM 1691 C CA . LEU A 1 218 ? -6.313 -5.447 10.472 1.00 94.62 218 LEU A CA 1
ATOM 1692 C C . LEU A 1 218 ? -7.510 -5.708 11.394 1.00 94.62 218 LEU A C 1
ATOM 1694 O O . LEU A 1 218 ? -8.075 -4.756 11.933 1.00 94.62 218 LEU A O 1
ATOM 1698 N N . GLU A 1 219 ? -7.895 -6.971 11.569 1.00 94.69 219 GLU A N 1
ATOM 1699 C CA . GLU A 1 219 ? -8.946 -7.383 12.503 1.00 94.69 219 GLU A CA 1
ATOM 1700 C C . GLU A 1 219 ? -8.541 -7.067 13.952 1.00 94.69 219 GLU A C 1
ATOM 1702 O O . GLU A 1 219 ? -9.331 -6.453 14.673 1.00 94.69 219 GLU A O 1
ATOM 1707 N N . ASP A 1 220 ? -7.295 -7.353 14.339 1.00 93.94 220 ASP A N 1
ATOM 1708 C CA . ASP A 1 220 ? -6.749 -7.019 15.660 1.00 93.94 220 ASP A CA 1
ATOM 1709 C C . ASP A 1 220 ? -6.722 -5.503 15.902 1.00 93.94 220 ASP A C 1
ATOM 1711 O O . ASP A 1 220 ? -7.133 -5.025 16.964 1.00 93.94 220 ASP A O 1
ATOM 1715 N N . VAL A 1 221 ? -6.279 -4.715 14.914 1.00 94.12 221 VAL A N 1
ATOM 1716 C CA . VAL A 1 221 ? -6.291 -3.243 14.989 1.00 94.12 221 VAL A CA 1
ATOM 1717 C C . VAL A 1 221 ? -7.718 -2.720 15.145 1.00 94.12 221 VAL A C 1
ATOM 1719 O O . VAL A 1 221 ? -7.976 -1.896 16.026 1.00 94.12 221 VAL A O 1
ATOM 1722 N N . ALA A 1 222 ? -8.657 -3.216 14.336 1.00 93.00 222 ALA A N 1
ATOM 1723 C CA . ALA A 1 222 ? -10.060 -2.825 14.423 1.00 93.00 222 ALA A CA 1
ATOM 1724 C C . ALA A 1 222 ? -10.667 -3.189 15.784 1.00 93.00 222 ALA A C 1
ATOM 1726 O O . ALA A 1 222 ? -11.415 -2.397 16.358 1.00 93.00 222 ALA A O 1
ATOM 1727 N N . GLN A 1 223 ? -10.346 -4.370 16.314 1.00 93.06 223 GLN A N 1
ATOM 1728 C CA . GLN A 1 223 ? -10.818 -4.813 17.620 1.00 93.06 223 GLN A CA 1
ATOM 1729 C C . GLN A 1 223 ? -10.265 -3.932 18.741 1.00 93.06 223 GLN A C 1
ATOM 1731 O O . GLN A 1 223 ? -11.041 -3.493 19.589 1.00 93.06 223 GLN A O 1
ATOM 1736 N N . ARG A 1 224 ? -8.963 -3.622 18.722 1.00 93.38 224 ARG A N 1
ATOM 1737 C CA . ARG A 1 224 ? -8.326 -2.743 19.716 1.00 93.38 224 ARG A CA 1
ATOM 1738 C C . ARG A 1 224 ? -8.928 -1.344 19.711 1.00 93.38 224 ARG A C 1
ATOM 1740 O O . ARG A 1 224 ? -9.245 -0.824 20.776 1.00 93.38 224 ARG A O 1
ATOM 1747 N N . LEU A 1 225 ? -9.137 -0.771 18.526 1.00 91.56 225 LEU A N 1
ATOM 1748 C CA . LEU A 1 225 ? -9.752 0.546 18.377 1.00 91.56 225 LEU A CA 1
ATOM 1749 C C . LEU A 1 225 ? -11.194 0.568 18.911 1.00 91.56 225 LEU A C 1
ATOM 1751 O O . LEU A 1 225 ? -11.615 1.547 19.517 1.00 91.56 225 LEU A O 1
ATOM 1755 N N . LYS A 1 226 ? -11.947 -0.524 18.726 1.00 90.81 226 LYS A N 1
ATOM 1756 C CA . LYS A 1 226 ? -13.303 -0.667 19.278 1.00 90.81 226 LYS A CA 1
ATOM 1757 C C . LYS A 1 226 ? -13.313 -0.833 20.795 1.00 90.81 226 LYS A C 1
ATOM 1759 O O . LYS A 1 226 ? -14.231 -0.338 21.442 1.00 90.81 226 LYS A O 1
ATOM 1764 N N . SER A 1 227 ? -12.350 -1.567 21.352 1.00 94.25 227 SER A N 1
ATOM 1765 C CA . SER A 1 227 ? -12.299 -1.843 22.791 1.00 94.25 227 SER A CA 1
ATOM 1766 C C . SER A 1 227 ? -11.764 -0.672 23.610 1.00 94.25 227 SER A C 1
ATOM 1768 O O . SER A 1 227 ? -12.217 -0.474 24.732 1.00 94.25 227 SER A O 1
ATOM 1770 N N . ASP A 1 228 ? -10.799 0.072 23.069 1.00 93.44 228 ASP A N 1
ATOM 1771 C CA . ASP A 1 228 ? -10.120 1.171 23.758 1.00 93.44 228 ASP A CA 1
ATOM 1772 C C . ASP A 1 228 ? -9.681 2.255 22.751 1.00 93.44 228 ASP A C 1
ATOM 1774 O O . ASP A 1 228 ? -8.513 2.304 22.347 1.00 93.44 228 ASP A O 1
ATOM 1778 N N . PRO A 1 229 ? -10.614 3.110 22.290 1.00 89.00 229 PRO A N 1
ATOM 1779 C CA . PRO A 1 229 ? -10.306 4.149 21.310 1.00 89.00 229 PRO A CA 1
ATOM 1780 C C . PRO A 1 229 ? -9.393 5.242 21.880 1.00 89.00 229 PRO A C 1
ATOM 1782 O O . PRO A 1 229 ? -8.532 5.750 21.167 1.00 89.00 229 PRO A O 1
ATOM 1785 N N . GLU A 1 230 ? -9.543 5.589 23.164 1.00 88.75 230 GLU A N 1
ATOM 1786 C CA . GLU A 1 230 ? -8.747 6.642 23.811 1.00 88.75 230 GLU A CA 1
ATOM 1787 C C . GLU A 1 230 ? -7.305 6.189 24.096 1.00 88.75 230 GLU A C 1
ATOM 1789 O O . GLU A 1 230 ? -6.375 6.999 24.047 1.00 88.75 230 GLU A O 1
ATOM 1794 N N . GLY A 1 231 ? -7.096 4.897 24.370 1.00 89.88 231 GLY A N 1
ATOM 1795 C CA . GLY A 1 231 ? -5.774 4.313 24.594 1.00 89.88 231 GLY A CA 1
ATOM 1796 C C . GLY A 1 231 ? -5.033 3.887 23.324 1.00 89.88 231 GLY A C 1
ATOM 1797 O O . GLY A 1 231 ? -3.837 3.581 23.390 1.00 89.88 231 GLY A O 1
ATOM 1798 N N . PHE A 1 232 ? -5.684 3.880 22.157 1.00 92.00 232 PHE A N 1
ATOM 1799 C CA . PHE A 1 232 ? -5.043 3.498 20.900 1.00 92.00 232 PHE A CA 1
ATOM 1800 C C . PHE A 1 232 ? -4.074 4.587 20.409 1.00 92.00 232 PHE A C 1
ATOM 1802 O O . PHE A 1 232 ? -4.468 5.721 20.152 1.00 92.00 232 PHE A O 1
ATOM 1809 N N . ARG A 1 233 ? -2.784 4.248 20.259 1.00 87.94 233 ARG A N 1
ATOM 1810 C CA . ARG A 1 233 ? -1.723 5.205 19.869 1.00 87.94 233 ARG A CA 1
ATOM 1811 C C . ARG A 1 233 ? -1.103 4.967 18.491 1.00 87.94 233 ARG A C 1
ATOM 1813 O O . ARG A 1 233 ? -0.273 5.766 18.073 1.00 87.94 233 ARG A O 1
ATOM 1820 N N . GLY A 1 234 ? -1.496 3.905 17.787 1.00 84.94 234 GLY A N 1
ATOM 1821 C CA . GLY A 1 234 ? -0.808 3.483 16.565 1.00 84.94 234 GLY A CA 1
ATOM 1822 C C . GLY A 1 234 ? 0.664 3.108 16.810 1.00 84.94 234 GLY A C 1
ATOM 1823 O O . GLY A 1 234 ? 1.048 2.759 17.928 1.00 84.94 234 GLY A O 1
ATOM 1824 N N . ILE A 1 235 ? 1.470 3.169 15.753 1.00 81.19 235 ILE A N 1
ATOM 1825 C CA . ILE A 1 235 ? 2.932 3.132 15.787 1.00 81.19 235 ILE A CA 1
ATOM 1826 C C . ILE A 1 235 ? 3.404 4.588 15.805 1.00 81.19 235 ILE A C 1
ATOM 1828 O O . ILE A 1 235 ? 3.084 5.352 14.891 1.00 81.19 235 ILE A O 1
ATOM 1832 N N . LEU A 1 236 ? 4.100 4.966 16.877 1.00 52.69 236 LEU A N 1
ATOM 1833 C CA . LEU A 1 236 ? 4.708 6.287 17.060 1.00 52.69 236 LEU A CA 1
ATOM 1834 C C . LEU A 1 236 ? 6.129 6.312 16.498 1.00 52.69 236 LEU A C 1
ATOM 1836 O O . LEU A 1 236 ? 6.870 5.344 16.781 1.00 52.69 236 LEU A O 1
#

Foldseek 3Di:
DDDDDDDDDDDDDDDDDDDDDDDDDDDDDDDDDDDDDDDDDDDDDDDDDDDDDDDDDDDDDPPPPDDPDDDQDWWKKKWKWFAFPVRDTDIDIFTKDWDPALVPDDDPVSVQLCVVAPPVRHDCLRPPPQWTKIWTPDWDFDFPDTTDWMKMWMWTADPVGDIAGADIDTPPDDDDPSPVQKDKDWDWWFDCDDPPPPPSDGGTTTIIIMIIGGPVSVVVLVVCCVVCVPPDHHDD

Secondary structure (DSSP, 8-state):
---------------------------------------------------------PPP---------S----EEEEEEEEEETTS-EEEEEEEEEEESSGGG--HHHHHHHHHHS-GGG--HHHH-TTEEEEEESS-EE---TTEEEEEEEEEEEPTT--EEEEEEEESSSSPPGGGGSEEEE--B--------GGG------EE-PEEEEEHHHHHHHHHHHHH-TTT-----